Protein AF-A0A6F8YWY6-F1 (afdb_monomer_lite)

Foldseek 3Di:
DPDALLVVLLVVPPDDDDDSPPSCVLCVVVVPDDLVVLLVLLLLCLDADQSVLVSLLVSPDDPVVQRELDFPCLSLLSRLLLLLCCQVPVVLRADSVCSNVQSNVSHNVSSLVRNVSSLLSSLVLLVDDLVVSLVSSLVSLVVQCPPPDPVSNVSSVVSNVCSVVCSVGNDSLSNQLSSQQSNQSVVSAAGFQFKKAFCDPPRHGFIWTFSGFDDDPDDHTQWTFTQTPVHNDTDTDGRVRIDHPSDDRDDDPPDD

Structure (mmCIF, N/CA/C/O backbone):
data_AF-A0A6F8YWY6-F1
#
_entry.id   AF-A0A6F8YWY6-F1
#
loop_
_atom_site.group_PDB
_atom_site.id
_atom_site.type_symbol
_atom_site.label_atom_id
_atom_site.label_alt_id
_atom_site.label_comp_id
_atom_site.label_asym_id
_atom_site.label_entity_id
_atom_site.label_seq_id
_atom_site.pdbx_PDB_ins_code
_atom_site.Cartn_x
_atom_site.Cartn_y
_atom_site.Cartn_z
_atom_site.occupancy
_atom_site.B_iso_or_equiv
_atom_site.auth_seq_id
_atom_site.auth_comp_id
_atom_site.auth_asym_id
_atom_site.auth_atom_id
_atom_site.pdbx_PDB_model_num
ATOM 1 N N . MET A 1 1 ? -19.378 -18.326 -8.094 1.00 34.16 1 MET A N 1
ATOM 2 C CA . MET A 1 1 ? -17.976 -18.760 -7.923 1.00 34.16 1 MET A CA 1
ATOM 3 C C . MET A 1 1 ? -17.117 -17.510 -7.937 1.00 34.16 1 MET A C 1
ATOM 5 O O . MET A 1 1 ? -17.114 -16.824 -8.949 1.00 34.16 1 MET A O 1
ATOM 9 N N . ALA A 1 2 ? -16.506 -17.158 -6.804 1.00 36.22 2 ALA A N 1
ATOM 10 C CA . ALA A 1 2 ? -15.676 -15.962 -6.657 1.00 36.22 2 ALA A CA 1
ATOM 11 C C . ALA A 1 2 ? -14.319 -16.202 -7.339 1.00 36.22 2 ALA A C 1
ATOM 13 O O . ALA A 1 2 ? -13.397 -16.751 -6.739 1.00 36.22 2 ALA A O 1
ATOM 14 N N . TYR A 1 3 ? -14.253 -15.893 -8.633 1.00 42.56 3 TYR A N 1
ATOM 15 C CA . TYR A 1 3 ? -13.049 -15.983 -9.456 1.00 42.56 3 TYR A CA 1
ATOM 16 C C . TYR A 1 3 ? -12.103 -14.831 -9.085 1.00 42.56 3 TYR A C 1
ATOM 18 O O . TYR A 1 3 ? -12.415 -13.668 -9.334 1.00 42.56 3 TYR A O 1
ATOM 26 N N . SER A 1 4 ? -10.960 -15.148 -8.471 1.00 53.97 4 SER A N 1
ATOM 27 C CA . SER A 1 4 ? -9.925 -14.173 -8.107 1.00 53.97 4 SER A CA 1
ATOM 28 C C . SER A 1 4 ? -9.343 -13.532 -9.379 1.00 53.97 4 SER A C 1
ATOM 30 O O . SER A 1 4 ? -8.941 -14.218 -10.318 1.00 53.97 4 SER A O 1
ATOM 32 N N . VAL A 1 5 ? -9.295 -12.198 -9.431 1.00 48.56 5 VAL A N 1
ATOM 33 C CA . VAL A 1 5 ? -8.666 -11.437 -10.532 1.00 48.56 5 VAL A CA 1
ATOM 34 C C . VAL A 1 5 ? -7.176 -11.789 -10.663 1.00 48.56 5 VAL A C 1
ATOM 36 O O . VAL A 1 5 ? -6.635 -11.798 -11.766 1.00 48.56 5 VAL A O 1
ATOM 39 N N . ALA A 1 6 ? -6.530 -12.177 -9.557 1.00 42.72 6 ALA A N 1
ATOM 40 C CA . ALA A 1 6 ? -5.159 -12.675 -9.565 1.00 42.72 6 ALA A CA 1
ATOM 41 C C . ALA A 1 6 ? -5.026 -14.013 -10.318 1.00 42.72 6 ALA A C 1
ATOM 43 O O . ALA A 1 6 ? -4.061 -14.173 -11.058 1.00 42.72 6 ALA A O 1
ATOM 44 N N . ALA A 1 7 ? -6.001 -14.925 -10.213 1.00 39.41 7 ALA A N 1
ATOM 45 C CA . ALA A 1 7 ? -6.046 -16.167 -10.994 1.00 39.41 7 ALA A CA 1
ATOM 46 C C . ALA A 1 7 ? -6.221 -15.894 -12.494 1.00 39.41 7 ALA A C 1
ATOM 48 O O . ALA A 1 7 ? -5.514 -16.477 -13.312 1.00 39.41 7 ALA A O 1
ATOM 49 N N . ARG A 1 8 ? -7.094 -14.948 -12.870 1.00 44.62 8 ARG A N 1
ATOM 50 C CA . ARG A 1 8 ? -7.317 -14.588 -14.284 1.00 44.62 8 ARG A CA 1
ATOM 51 C C . ARG A 1 8 ? -6.064 -13.986 -14.940 1.00 44.62 8 ARG A C 1
ATOM 53 O O . ARG A 1 8 ? -5.775 -14.283 -16.096 1.00 44.62 8 ARG A O 1
ATOM 60 N N . LEU A 1 9 ? -5.284 -13.206 -14.189 1.00 45.16 9 LEU A N 1
ATOM 61 C CA . LEU A 1 9 ? -3.995 -12.661 -14.641 1.00 45.16 9 LEU A CA 1
ATOM 62 C C . LEU A 1 9 ? -2.901 -13.725 -14.816 1.00 45.16 9 LEU A C 1
ATOM 64 O O . LEU A 1 9 ? -1.865 -13.448 -15.425 1.00 45.16 9 LEU A O 1
ATOM 68 N N . LEU A 1 10 ? -3.117 -14.930 -14.289 1.00 41.00 10 LEU A N 1
ATOM 69 C CA . LEU A 1 10 ? -2.170 -16.034 -14.362 1.00 41.00 10 LEU A CA 1
ATOM 70 C C . LEU A 1 10 ? -2.603 -17.106 -15.381 1.00 41.00 10 LEU A C 1
ATOM 72 O O . LEU A 1 10 ? -1.747 -17.596 -16.109 1.00 41.00 10 LEU A O 1
ATOM 76 N N . GLU A 1 11 ? -3.903 -17.394 -15.530 1.00 38.66 11 GLU A N 1
ATOM 77 C CA . GLU A 1 11 ? -4.432 -18.313 -16.561 1.00 38.66 11 GLU A CA 1
ATOM 78 C C . GLU A 1 11 ? -4.263 -17.775 -17.993 1.00 38.66 11 GLU A C 1
ATOM 80 O O . GLU A 1 11 ? -4.030 -18.545 -18.922 1.00 38.66 11 GLU A O 1
ATOM 85 N N . ALA A 1 12 ? -4.296 -16.453 -18.196 1.00 40.94 12 ALA A N 1
ATOM 86 C CA . ALA A 1 12 ? -4.084 -15.845 -19.515 1.00 40.94 12 ALA A CA 1
ATOM 87 C C . ALA A 1 12 ? -2.635 -15.973 -20.047 1.00 40.94 12 ALA A C 1
ATOM 89 O O . ALA A 1 12 ? -2.353 -15.534 -21.163 1.00 40.94 12 ALA A O 1
ATOM 90 N N . ARG A 1 13 ? -1.708 -16.555 -19.268 1.00 45.22 13 ARG A N 1
ATOM 91 C CA . ARG A 1 13 ? -0.283 -16.712 -19.615 1.00 45.22 13 ARG A CA 1
ATOM 92 C C . ARG A 1 13 ? 0.171 -18.150 -19.857 1.00 45.22 13 ARG A C 1
ATOM 94 O O . ARG A 1 13 ? 1.307 -18.340 -20.284 1.00 45.22 13 ARG A O 1
ATOM 101 N N . ASP A 1 14 ? -0.690 -19.148 -19.679 1.00 37.25 14 ASP A N 1
ATOM 102 C CA . ASP A 1 14 ? -0.334 -20.540 -19.965 1.00 37.25 14 ASP A CA 1
ATOM 103 C C . ASP A 1 14 ? -0.491 -20.860 -21.463 1.00 37.25 14 ASP A C 1
ATOM 105 O O . ASP A 1 14 ? -1.385 -21.573 -21.912 1.00 37.25 14 ASP A O 1
ATOM 109 N N . THR A 1 15 ? 0.455 -20.344 -22.254 1.00 39.72 15 THR A N 1
ATOM 110 C CA . THR A 1 15 ? 0.978 -21.066 -23.425 1.00 39.72 15 THR A CA 1
ATOM 111 C C . THR A 1 15 ? 2.401 -21.544 -23.113 1.00 39.72 15 THR A C 1
ATOM 113 O O . THR A 1 15 ? 3.131 -20.893 -22.363 1.00 39.72 15 THR A O 1
ATOM 116 N N . PRO A 1 16 ? 2.806 -22.728 -23.603 1.00 39.00 16 PRO A N 1
ATOM 117 C CA . PRO A 1 16 ? 3.866 -23.507 -22.979 1.00 39.00 16 PRO A CA 1
ATOM 118 C C . PRO A 1 16 ? 5.253 -22.959 -23.335 1.00 39.00 16 PRO A C 1
ATOM 120 O O . PRO A 1 16 ? 5.794 -23.247 -24.398 1.00 39.00 16 PRO A O 1
ATOM 123 N N . SER A 1 17 ? 5.853 -22.194 -22.422 1.00 39.88 17 SER A N 1
ATOM 124 C CA . SER A 1 17 ? 7.264 -21.795 -22.494 1.00 39.88 17 SER A CA 1
ATOM 125 C C . SER A 1 17 ? 7.842 -21.507 -21.097 1.00 39.88 17 SER A C 1
ATOM 127 O O . SER A 1 17 ? 8.039 -20.365 -20.695 1.00 39.88 17 SER A O 1
ATOM 129 N N . GLY A 1 18 ? 8.104 -22.576 -20.338 1.00 38.28 18 GLY A N 1
ATOM 130 C CA . GLY A 1 18 ? 9.294 -22.775 -19.486 1.00 38.28 18 GLY A CA 1
ATOM 131 C C . GLY A 1 18 ? 9.651 -21.841 -18.313 1.00 38.28 18 GLY A C 1
ATOM 132 O O . GLY A 1 18 ? 10.454 -22.258 -17.482 1.00 38.28 18 GLY A O 1
ATOM 133 N N . ALA A 1 19 ? 9.106 -20.628 -18.179 1.00 41.91 19 ALA A N 1
ATOM 134 C CA . ALA A 1 19 ? 9.586 -19.642 -17.194 1.00 41.91 19 ALA A CA 1
ATOM 135 C C . ALA A 1 19 ? 8.490 -18.965 -16.338 1.00 41.91 19 ALA A C 1
ATOM 137 O O . ALA A 1 19 ? 8.815 -18.300 -15.353 1.00 41.91 19 ALA A O 1
ATOM 138 N N . GLY A 1 20 ? 7.201 -19.176 -16.643 1.00 40.44 20 GLY A N 1
ATOM 139 C CA . GLY A 1 20 ? 6.057 -18.539 -15.960 1.00 40.44 20 GLY A CA 1
ATOM 140 C C . GLY A 1 20 ? 5.610 -19.165 -14.623 1.00 40.44 20 GLY A C 1
ATOM 141 O O . GLY A 1 20 ? 4.875 -18.543 -13.856 1.00 40.44 20 GLY A O 1
ATOM 142 N N . GLY A 1 21 ? 6.092 -20.361 -14.268 1.00 38.59 21 GLY A N 1
ATOM 143 C CA . GLY A 1 21 ? 5.532 -21.173 -13.168 1.00 38.59 21 GLY A CA 1
ATOM 144 C C . GLY A 1 21 ? 5.762 -20.678 -11.725 1.00 38.59 21 GLY A C 1
ATOM 145 O O . GLY A 1 21 ? 5.225 -21.256 -10.778 1.00 38.59 21 GLY A O 1
ATOM 146 N N . ARG A 1 22 ? 6.550 -19.616 -11.501 1.00 44.66 22 ARG A N 1
ATOM 147 C CA . ARG A 1 22 ? 6.903 -19.149 -10.138 1.00 44.66 22 ARG A CA 1
ATOM 148 C C . ARG A 1 22 ? 6.004 -18.052 -9.559 1.00 44.66 22 ARG A C 1
ATOM 150 O O . ARG A 1 22 ? 6.069 -17.806 -8.358 1.00 44.66 22 ARG A O 1
ATOM 157 N N . HIS A 1 23 ? 5.177 -17.387 -10.366 1.00 42.31 23 HIS A N 1
ATOM 158 C CA . HIS A 1 23 ? 4.231 -16.379 -9.857 1.00 42.31 23 HIS A CA 1
ATOM 159 C C . HIS A 1 23 ? 2.871 -16.987 -9.468 1.00 42.31 23 HIS A C 1
ATOM 161 O O . HIS A 1 23 ? 2.287 -16.556 -8.475 1.00 42.31 23 HIS A O 1
ATOM 167 N N . LEU A 1 24 ? 2.448 -18.061 -10.146 1.00 44.12 24 LEU A N 1
ATOM 168 C CA . LEU A 1 24 ? 1.295 -18.897 -9.777 1.00 44.12 24 LEU A CA 1
ATOM 169 C C . LEU A 1 24 ? 1.416 -19.512 -8.372 1.00 44.12 24 LEU A C 1
ATOM 171 O O . LEU A 1 24 ? 0.441 -19.604 -7.631 1.00 44.12 24 LEU A O 1
ATOM 175 N N . THR A 1 25 ? 2.630 -19.859 -7.946 1.00 47.50 25 THR A N 1
ATOM 176 C CA . THR A 1 25 ? 2.874 -20.565 -6.678 1.00 47.50 25 THR A CA 1
ATOM 177 C C . THR A 1 25 ? 2.701 -19.709 -5.418 1.00 47.50 25 THR A C 1
ATOM 179 O O . THR A 1 25 ? 2.513 -20.273 -4.343 1.00 47.50 25 THR A O 1
ATOM 182 N N . LEU A 1 26 ? 2.706 -18.371 -5.509 1.00 52.16 26 LEU A N 1
ATOM 183 C CA . LEU A 1 26 ? 2.471 -17.508 -4.337 1.00 52.16 26 LEU A CA 1
ATOM 184 C C . LEU A 1 26 ? 0.983 -17.312 -4.009 1.00 52.16 26 LEU A C 1
ATOM 186 O O . LEU A 1 26 ? 0.648 -17.067 -2.849 1.00 52.16 26 LEU A O 1
ATOM 190 N N . PHE A 1 27 ? 0.100 -17.441 -5.003 1.00 52.78 27 PHE A N 1
ATOM 191 C CA . PHE A 1 27 ? -1.339 -17.205 -4.844 1.00 52.78 27 PHE A CA 1
ATOM 192 C C . PHE A 1 27 ? -2.165 -18.495 -4.845 1.00 52.78 27 PHE A C 1
ATOM 194 O O . PHE A 1 27 ? -3.160 -18.555 -4.126 1.00 52.78 27 PHE A O 1
ATOM 201 N N . ALA A 1 28 ? -1.704 -19.559 -5.515 1.00 56.00 28 ALA A N 1
ATOM 202 C CA . ALA A 1 28 ? -2.389 -20.854 -5.539 1.00 56.00 28 ALA A CA 1
ATOM 203 C C . ALA A 1 28 ? -2.746 -21.410 -4.138 1.00 56.00 28 ALA A C 1
ATOM 205 O O . ALA A 1 28 ? -3.863 -21.898 -3.963 1.00 56.00 28 ALA A O 1
ATOM 206 N N . PRO A 1 29 ? -1.904 -21.287 -3.086 1.00 62.75 29 PRO A N 1
ATOM 207 C CA . PRO A 1 29 ? -2.286 -21.737 -1.745 1.00 62.75 29 PRO A CA 1
ATOM 208 C C . PRO A 1 29 ? -3.390 -20.889 -1.095 1.00 62.75 29 PRO A C 1
ATOM 210 O O . PRO A 1 29 ? -4.057 -21.360 -0.176 1.00 62.75 29 PRO A O 1
ATOM 213 N N . ARG A 1 30 ? -3.570 -19.629 -1.517 1.00 66.00 30 ARG A N 1
ATOM 214 C CA . ARG A 1 30 ? -4.596 -18.723 -0.969 1.00 66.00 30 ARG A CA 1
ATOM 215 C C . ARG A 1 30 ? -5.972 -18.999 -1.571 1.00 66.00 30 ARG A C 1
ATOM 217 O O . ARG A 1 30 ? -6.974 -18.852 -0.880 1.00 66.00 30 ARG A O 1
ATOM 224 N N . GLU A 1 31 ? -6.010 -19.474 -2.811 1.00 64.50 31 GLU A N 1
ATOM 225 C CA . GLU A 1 31 ? -7.249 -19.797 -3.531 1.00 64.50 31 GLU A CA 1
ATOM 226 C C . GLU A 1 31 ? -7.924 -21.075 -3.017 1.00 64.50 31 GLU A C 1
ATOM 228 O O . GLU A 1 31 ? -9.146 -21.186 -3.056 1.00 64.50 31 GLU A O 1
ATOM 233 N N . HIS A 1 32 ? -7.153 -21.992 -2.427 1.00 75.62 32 HIS A N 1
ATOM 234 C CA . HIS A 1 32 ? -7.662 -23.240 -1.844 1.00 75.62 32 HIS A CA 1
ATOM 235 C C . HIS A 1 32 ? -8.038 -23.116 -0.356 1.00 75.62 32 HIS A C 1
ATOM 237 O O . HIS A 1 32 ? -8.294 -24.118 0.314 1.00 75.62 32 HIS A O 1
ATOM 243 N N . ARG A 1 33 ? -8.055 -21.897 0.198 1.00 83.75 33 ARG A N 1
ATOM 244 C CA . ARG A 1 33 ? -8.392 -21.674 1.610 1.00 83.75 33 ARG A CA 1
ATOM 245 C C . ARG A 1 33 ? -9.881 -21.868 1.867 1.00 83.75 33 ARG A C 1
ATOM 247 O O . ARG A 1 33 ? -10.739 -21.496 1.065 1.00 83.75 33 ARG A O 1
ATOM 254 N N . THR A 1 34 ? -10.192 -22.383 3.054 1.00 92.38 34 THR A N 1
ATOM 255 C CA . THR A 1 34 ? -11.575 -22.464 3.533 1.00 92.38 34 THR A CA 1
ATOM 256 C C . THR A 1 34 ? -12.203 -21.070 3.585 1.00 92.38 34 THR A C 1
ATOM 258 O O . THR A 1 34 ? -11.515 -20.066 3.783 1.00 92.38 34 THR A O 1
ATOM 261 N N . PHE A 1 35 ? -13.527 -20.995 3.439 1.00 91.62 35 PHE A N 1
ATOM 262 C CA . PHE A 1 35 ? -14.256 -19.729 3.549 1.00 91.62 35 PHE A CA 1
ATOM 263 C C . PHE A 1 35 ? -13.945 -18.993 4.863 1.00 91.62 35 PHE A C 1
ATOM 265 O O . PHE A 1 35 ? -13.628 -17.810 4.836 1.00 91.62 35 PHE A O 1
ATOM 272 N N . HIS A 1 36 ? -13.920 -19.704 5.996 1.00 94.19 36 HIS A N 1
ATOM 273 C CA . HIS A 1 36 ? -13.579 -19.114 7.295 1.00 94.19 36 HIS A CA 1
ATOM 274 C C . HIS A 1 36 ? -12.177 -18.499 7.336 1.00 94.19 36 HIS A C 1
ATOM 276 O O . HIS A 1 36 ? -12.009 -17.419 7.898 1.00 94.19 36 HIS A O 1
ATOM 282 N N . SER A 1 37 ? -11.179 -19.149 6.725 1.00 93.50 37 SER A N 1
ATOM 283 C CA . SER A 1 37 ? -9.835 -18.573 6.625 1.00 93.50 37 SER A CA 1
ATOM 284 C C . SER A 1 37 ? -9.850 -17.292 5.798 1.00 93.50 37 SER A C 1
ATOM 286 O O . SER A 1 37 ? -9.256 -16.306 6.220 1.00 93.50 37 SER A O 1
ATOM 288 N N . ARG A 1 38 ? -10.562 -17.283 4.663 1.00 94.50 38 ARG A N 1
ATOM 289 C CA . ARG A 1 38 ? -10.673 -16.094 3.808 1.00 94.50 38 ARG A CA 1
ATOM 290 C C . ARG A 1 38 ? -11.361 -14.932 4.521 1.00 94.50 38 ARG A C 1
ATOM 292 O O . ARG A 1 38 ? -10.854 -13.822 4.456 1.00 94.50 38 ARG A O 1
ATOM 299 N N . VAL A 1 39 ? -12.444 -15.190 5.259 1.00 96.50 39 VAL A N 1
ATOM 300 C CA . VAL A 1 39 ? -13.114 -14.175 6.096 1.00 96.50 39 VAL A CA 1
ATOM 301 C C . VAL A 1 39 ? -12.183 -13.649 7.195 1.00 96.50 39 VAL A C 1
ATOM 303 O O . VAL A 1 39 ? -12.180 -12.459 7.497 1.00 96.50 39 VAL A O 1
ATOM 306 N N . GLY A 1 40 ? -11.361 -14.512 7.798 1.00 97.44 40 GLY A N 1
ATOM 307 C CA . GLY A 1 40 ? -10.331 -14.081 8.746 1.00 97.44 40 GLY A CA 1
ATOM 308 C C . GLY A 1 40 ? -9.304 -13.142 8.105 1.00 97.44 40 GLY A C 1
ATOM 309 O O . GLY A 1 40 ? -8.998 -12.089 8.664 1.00 97.44 40 GLY A O 1
ATOM 310 N N . ASP A 1 41 ? -8.819 -13.493 6.911 1.00 95.94 41 ASP A N 1
ATOM 311 C CA . ASP A 1 41 ? -7.857 -12.688 6.155 1.00 95.94 41 ASP A CA 1
ATOM 312 C C . ASP A 1 41 ? -8.433 -11.323 5.747 1.00 95.94 41 ASP A C 1
ATOM 314 O O . ASP A 1 41 ? -7.738 -10.313 5.864 1.00 95.94 41 ASP A O 1
ATOM 318 N N . THR A 1 42 ? -9.692 -11.268 5.302 1.00 97.44 42 THR A N 1
ATOM 319 C CA . THR A 1 42 ? -10.360 -10.021 4.898 1.00 97.44 42 THR A CA 1
ATOM 320 C C . THR A 1 42 ? -10.735 -9.143 6.084 1.00 97.44 42 THR A C 1
ATOM 322 O O . THR A 1 42 ? -10.601 -7.926 5.989 1.00 97.44 42 THR A O 1
ATOM 325 N N . ARG A 1 43 ? -11.121 -9.722 7.230 1.00 98.31 43 ARG A N 1
ATOM 326 C CA . ARG A 1 43 ? -11.284 -8.968 8.487 1.00 98.31 43 ARG A CA 1
ATOM 327 C C . ARG A 1 43 ? -9.972 -8.335 8.929 1.00 98.31 43 ARG A C 1
ATOM 329 O O . ARG A 1 43 ? -9.962 -7.168 9.303 1.00 98.31 43 ARG A O 1
ATOM 336 N N . LEU A 1 44 ? -8.864 -9.074 8.834 1.00 98.19 44 LEU A N 1
ATOM 337 C CA . LEU A 1 44 ? -7.539 -8.517 9.094 1.00 98.19 44 LEU A CA 1
ATOM 338 C C . LEU A 1 44 ? -7.208 -7.399 8.093 1.00 98.19 44 LEU A C 1
ATOM 340 O O . LEU A 1 44 ? -6.745 -6.343 8.502 1.00 98.19 44 LEU A O 1
ATOM 344 N N . ALA A 1 45 ? -7.483 -7.591 6.798 1.00 98.00 45 ALA A N 1
ATOM 345 C CA . ALA A 1 45 ? -7.242 -6.588 5.754 1.00 98.00 45 ALA A CA 1
ATOM 346 C C . ALA A 1 45 ? -8.061 -5.293 5.925 1.00 98.00 45 ALA A C 1
ATOM 348 O O . ALA A 1 45 ? -7.613 -4.224 5.498 1.00 98.00 45 ALA A O 1
ATOM 349 N N . ALA A 1 46 ? -9.252 -5.405 6.516 1.00 98.25 46 ALA A N 1
ATOM 350 C CA . ALA A 1 46 ? -10.180 -4.312 6.783 1.00 98.25 46 ALA A CA 1
ATOM 351 C C . ALA A 1 46 ? -9.886 -3.563 8.099 1.00 98.25 46 ALA A C 1
ATOM 353 O O . A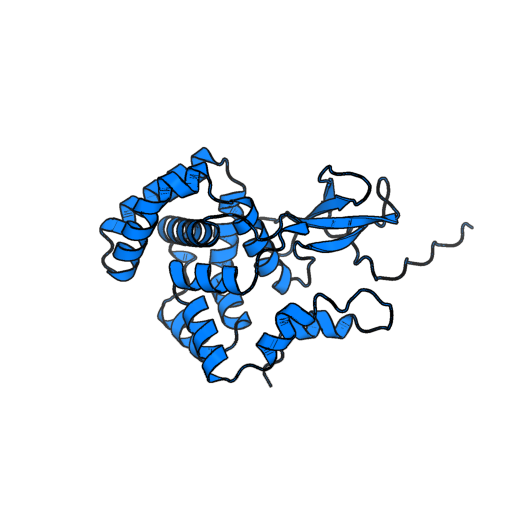LA A 1 46 ? -10.358 -2.443 8.284 1.00 98.25 46 ALA A O 1
ATOM 354 N N . ASP A 1 47 ? -9.104 -4.147 9.011 1.00 98.25 47 ASP A N 1
ATOM 355 C CA . ASP A 1 47 ? -8.765 -3.538 10.300 1.00 98.25 47 ASP A CA 1
ATOM 356 C C . ASP A 1 47 ? -7.639 -2.498 10.147 1.00 98.25 47 ASP A C 1
ATOM 358 O O . ASP A 1 47 ? -6.460 -2.822 9.982 1.00 98.25 47 ASP A O 1
ATOM 362 N N . LEU A 1 48 ? -7.997 -1.214 10.159 1.00 97.88 48 LEU A N 1
ATOM 363 C CA . LEU A 1 48 ? -7.062 -0.100 9.985 1.00 97.88 48 LEU A CA 1
ATOM 364 C C . LEU A 1 48 ? -6.530 0.432 11.332 1.00 97.88 48 LEU A C 1
ATOM 366 O O . LEU A 1 48 ? -7.286 0.526 12.296 1.00 97.88 48 LEU A O 1
ATOM 370 N N . PRO A 1 49 ? -5.260 0.883 11.406 1.00 98.31 49 PRO A N 1
ATOM 371 C CA . PRO A 1 49 ? -4.225 0.797 10.368 1.00 98.31 49 PRO A CA 1
ATOM 372 C C . PRO A 1 49 ? -3.387 -0.498 10.438 1.00 98.31 49 PRO A C 1
ATOM 374 O O . PRO A 1 49 ? -2.724 -0.863 9.465 1.00 98.31 49 PRO A O 1
ATOM 377 N N . LEU A 1 50 ? -3.372 -1.173 11.595 1.00 98.38 50 LEU A N 1
ATOM 378 C CA . LEU A 1 50 ? -2.439 -2.264 11.900 1.00 98.38 50 LEU A CA 1
ATOM 379 C C . LEU A 1 50 ? -2.781 -3.560 11.161 1.00 98.38 50 LEU A C 1
ATOM 381 O O . LEU A 1 50 ? -1.880 -4.203 10.614 1.00 98.38 50 LEU A O 1
ATOM 385 N N . GLY A 1 51 ? -4.055 -3.946 11.128 1.00 98.38 51 GLY A N 1
ATOM 386 C CA . GLY A 1 51 ? -4.507 -5.157 10.452 1.00 98.38 51 GLY A CA 1
ATOM 387 C C . GLY A 1 51 ? -4.220 -5.116 8.955 1.00 98.38 51 GLY A C 1
ATOM 388 O O . GLY A 1 51 ? -3.551 -6.016 8.447 1.00 98.38 51 GLY A O 1
ATOM 389 N N . ARG A 1 52 ? -4.588 -4.030 8.262 1.00 98.38 52 ARG A N 1
ATOM 390 C CA . ARG A 1 52 ? -4.300 -3.843 6.830 1.00 98.38 52 ARG A CA 1
ATOM 391 C C . ARG A 1 52 ? -2.809 -3.942 6.532 1.00 98.38 52 ARG A C 1
ATOM 393 O O . ARG A 1 52 ? -2.405 -4.680 5.635 1.00 98.38 52 ARG A O 1
ATOM 400 N N . ALA A 1 53 ? -1.973 -3.261 7.316 1.00 98.44 53 ALA A N 1
ATOM 401 C CA . ALA A 1 53 ? -0.523 -3.351 7.171 1.00 98.44 53 ALA A CA 1
ATOM 402 C C . ALA A 1 53 ? -0.007 -4.790 7.374 1.00 98.44 53 ALA A C 1
ATOM 404 O O . ALA A 1 53 ? 0.820 -5.280 6.600 1.00 98.44 53 ALA A O 1
ATOM 405 N N . THR A 1 54 ? -0.523 -5.496 8.383 1.00 98.25 54 THR A N 1
ATOM 406 C CA . THR A 1 54 ? -0.189 -6.904 8.653 1.00 98.25 54 THR A CA 1
ATOM 407 C C . THR A 1 54 ? -0.589 -7.794 7.479 1.00 98.25 54 THR A C 1
ATOM 409 O O . THR A 1 54 ? 0.238 -8.542 6.955 1.00 98.25 54 THR A O 1
ATOM 412 N N . HIS A 1 55 ? -1.827 -7.660 7.008 1.00 97.62 55 HIS A N 1
ATOM 413 C CA . HIS A 1 55 ? -2.361 -8.409 5.879 1.00 97.62 55 HIS A CA 1
ATOM 414 C C . HIS A 1 55 ? -1.505 -8.214 4.622 1.00 97.62 55 HIS A C 1
ATOM 416 O O . HIS A 1 55 ? -1.057 -9.193 4.024 1.00 97.62 55 HIS A O 1
ATOM 422 N N . LEU A 1 56 ? -1.201 -6.965 4.252 1.00 97.31 56 LEU A N 1
ATOM 423 C CA . LEU A 1 56 ? -0.417 -6.669 3.052 1.00 97.31 56 LEU A CA 1
ATOM 424 C C . LEU A 1 56 ? 1.013 -7.206 3.144 1.00 97.31 56 LEU A C 1
ATOM 426 O O . LEU A 1 56 ? 1.512 -7.799 2.188 1.00 97.31 56 LEU A O 1
ATOM 430 N N . THR A 1 57 ? 1.675 -7.077 4.294 1.00 96.62 57 THR A N 1
ATOM 431 C CA . THR A 1 57 ? 3.025 -7.645 4.449 1.00 96.62 57 THR A CA 1
ATOM 432 C C . THR A 1 57 ? 3.046 -9.174 4.431 1.00 96.62 57 THR A C 1
ATOM 434 O O . THR A 1 57 ? 4.023 -9.751 3.948 1.00 96.62 57 THR A O 1
ATOM 437 N N . GLY A 1 58 ? 1.970 -9.826 4.885 1.00 95.00 58 GLY A N 1
ATOM 438 C CA . GLY A 1 58 ? 1.775 -11.271 4.765 1.00 95.00 58 GLY A CA 1
ATOM 439 C C . GLY A 1 58 ? 1.369 -11.730 3.357 1.00 95.00 58 GLY A C 1
ATOM 440 O O . GLY A 1 58 ? 1.663 -12.860 2.966 1.00 95.00 58 GLY A O 1
ATOM 441 N N . ARG A 1 59 ? 0.703 -10.874 2.573 1.00 93.44 59 ARG A N 1
ATOM 442 C CA . ARG A 1 59 ? 0.360 -11.130 1.163 1.00 93.44 59 ARG A CA 1
ATOM 443 C C . ARG A 1 59 ? 1.566 -10.983 0.240 1.00 93.44 59 ARG A C 1
ATOM 445 O O . ARG A 1 59 ? 1.716 -11.777 -0.684 1.00 93.44 59 ARG A O 1
ATOM 452 N N . PHE A 1 60 ? 2.441 -10.020 0.517 1.00 94.12 60 PHE A N 1
ATOM 453 C CA . PHE A 1 60 ? 3.654 -9.752 -0.255 1.00 94.12 60 PHE A CA 1
ATOM 454 C C . PHE A 1 60 ? 4.902 -10.077 0.581 1.00 94.12 60 PHE A C 1
ATOM 456 O O . PHE A 1 60 ? 5.497 -9.175 1.180 1.00 94.12 60 PHE A O 1
ATOM 463 N N . PRO A 1 61 ? 5.310 -11.356 0.685 1.00 92.69 61 PRO A N 1
ATOM 464 C CA . PRO A 1 61 ? 6.465 -11.738 1.492 1.00 92.69 61 PRO A CA 1
ATOM 465 C C . PRO A 1 61 ? 7.783 -11.191 0.905 1.00 92.69 61 PRO A C 1
ATOM 467 O O . PRO A 1 61 ? 7.882 -11.010 -0.314 1.00 92.69 61 PRO A O 1
ATOM 470 N N . PRO A 1 62 ? 8.820 -10.964 1.738 1.00 91.81 62 PRO A N 1
ATOM 471 C CA . PRO A 1 62 ? 10.117 -10.475 1.276 1.00 91.81 62 PRO A CA 1
ATOM 472 C C . PRO A 1 62 ? 10.754 -11.372 0.209 1.00 91.81 62 PRO A C 1
ATOM 474 O O . PRO A 1 62 ? 10.891 -12.583 0.390 1.00 91.81 62 PRO A O 1
ATOM 477 N N . ARG A 1 63 ? 11.236 -10.764 -0.876 1.00 90.75 63 ARG A N 1
ATOM 478 C CA . ARG A 1 63 ? 12.040 -11.406 -1.925 1.00 90.75 63 ARG A CA 1
ATOM 479 C C . ARG A 1 63 ? 13.481 -10.903 -1.835 1.00 90.75 63 ARG A C 1
ATOM 481 O O . ARG A 1 63 ? 13.940 -10.134 -2.679 1.00 90.75 63 ARG A O 1
ATOM 488 N N . ARG A 1 64 ? 14.196 -11.360 -0.801 1.00 87.38 64 ARG A N 1
ATOM 489 C CA . ARG A 1 64 ? 15.544 -10.879 -0.428 1.00 87.38 64 ARG A CA 1
ATOM 490 C C . ARG A 1 64 ? 16.563 -10.923 -1.567 1.00 87.38 64 ARG A C 1
ATOM 492 O O . ARG A 1 64 ? 17.341 -9.992 -1.709 1.00 87.38 64 ARG A O 1
ATOM 499 N N . ALA A 1 65 ? 16.508 -11.948 -2.422 1.00 85.50 65 ALA A N 1
ATOM 500 C CA . ALA A 1 65 ? 17.399 -12.069 -3.582 1.00 85.50 65 ALA A CA 1
ATOM 501 C C . ALA A 1 65 ? 17.281 -10.897 -4.578 1.00 85.50 65 ALA A C 1
ATOM 503 O O . ALA A 1 65 ? 18.214 -10.635 -5.325 1.00 85.50 65 ALA A O 1
ATOM 504 N N . LEU A 1 66 ? 16.143 -10.195 -4.586 1.00 83.00 66 LEU A N 1
ATOM 505 C CA . LEU A 1 66 ? 15.881 -9.040 -5.448 1.00 83.00 66 LEU A CA 1
ATOM 506 C C . LEU A 1 66 ? 15.842 -7.715 -4.666 1.00 83.00 66 LEU A C 1
ATOM 508 O O . LEU A 1 66 ? 15.644 -6.663 -5.270 1.00 83.00 66 LEU A O 1
ATOM 512 N N . GLY A 1 67 ? 15.972 -7.759 -3.334 1.00 89.44 67 GLY A N 1
ATOM 513 C CA . GLY A 1 67 ? 15.737 -6.605 -2.460 1.00 89.44 67 GLY A CA 1
ATOM 514 C C . GLY A 1 67 ? 14.292 -6.084 -2.493 1.00 89.44 67 GLY A C 1
ATOM 515 O O . GLY A 1 67 ? 14.049 -4.929 -2.156 1.00 89.44 67 GLY A O 1
ATOM 516 N N . LEU A 1 68 ? 13.324 -6.902 -2.924 1.00 91.62 68 LEU A N 1
ATOM 517 C CA . LEU A 1 68 ? 11.926 -6.488 -3.088 1.00 91.62 68 LEU A CA 1
ATOM 518 C C . LEU A 1 68 ? 11.074 -6.915 -1.902 1.00 91.62 68 LEU A C 1
ATOM 520 O O . LEU A 1 68 ? 11.281 -7.991 -1.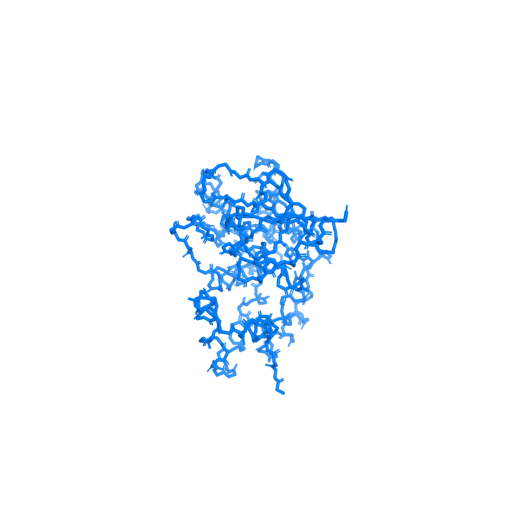339 1.00 91.62 68 LEU A O 1
ATOM 524 N N . TYR A 1 69 ? 10.079 -6.091 -1.560 1.00 92.69 69 TYR A N 1
ATOM 525 C CA . TYR A 1 69 ? 9.162 -6.344 -0.439 1.00 92.69 69 TYR A CA 1
ATOM 526 C C . TYR A 1 69 ? 9.873 -6.565 0.908 1.00 92.69 69 TYR A C 1
ATOM 528 O O . TYR A 1 69 ? 9.313 -7.169 1.820 1.00 92.69 69 TYR A O 1
ATOM 536 N N . ASP A 1 70 ? 11.125 -6.129 1.030 1.00 90.75 70 ASP A N 1
ATOM 537 C CA . ASP A 1 70 ? 11.976 -6.431 2.176 1.00 90.75 70 ASP A CA 1
ATOM 538 C C . ASP A 1 70 ? 12.127 -5.229 3.115 1.00 90.75 70 ASP A C 1
ATOM 540 O O . ASP A 1 70 ? 11.756 -4.095 2.797 1.00 90.75 70 ASP A O 1
ATOM 544 N N . GLY A 1 71 ? 12.700 -5.504 4.282 1.00 89.06 71 GLY A N 1
ATOM 545 C CA . GLY A 1 71 ? 13.224 -4.528 5.215 1.00 89.06 71 GLY A CA 1
ATOM 546 C C . GLY A 1 71 ? 12.477 -4.479 6.545 1.00 89.06 71 GLY A C 1
ATOM 547 O O . GLY A 1 71 ? 11.248 -4.584 6.628 1.00 89.06 71 GLY A O 1
ATOM 548 N N . ALA A 1 72 ? 13.264 -4.334 7.611 1.00 87.88 72 ALA A N 1
ATOM 549 C CA . ALA A 1 72 ? 12.763 -4.261 8.973 1.00 87.88 72 ALA A CA 1
ATOM 550 C C . ALA A 1 72 ? 11.792 -3.080 9.125 1.00 87.88 72 ALA A C 1
ATOM 552 O O . ALA A 1 72 ? 11.989 -2.012 8.547 1.00 87.88 72 ALA A O 1
ATOM 553 N N . GLY A 1 73 ? 10.711 -3.283 9.877 1.00 93.31 73 GLY A N 1
ATOM 554 C CA . GLY A 1 73 ? 9.720 -2.239 10.136 1.00 93.31 73 GLY A CA 1
ATOM 555 C C . GLY A 1 73 ? 8.767 -1.924 8.979 1.00 93.31 73 GLY A C 1
ATOM 556 O O . GLY A 1 73 ? 7.916 -1.068 9.162 1.00 93.31 73 GLY A O 1
ATOM 557 N N . ARG A 1 74 ? 8.826 -2.619 7.830 1.00 95.94 74 ARG A N 1
ATOM 558 C CA . ARG A 1 74 ? 7.909 -2.401 6.687 1.00 95.94 74 ARG A CA 1
ATOM 559 C C . ARG A 1 74 ? 6.424 -2.391 7.080 1.00 95.94 74 ARG A C 1
ATOM 561 O O . ARG A 1 74 ? 5.678 -1.527 6.631 1.00 95.94 74 ARG A O 1
ATOM 568 N N . GLN A 1 75 ? 5.997 -3.339 7.916 1.00 97.12 75 GLN A N 1
ATOM 569 C CA . GLN A 1 75 ? 4.623 -3.392 8.430 1.00 97.12 75 GLN A CA 1
ATOM 570 C C . GLN A 1 75 ? 4.295 -2.135 9.246 1.00 97.12 75 GLN A C 1
ATOM 572 O O . GLN A 1 75 ? 3.279 -1.488 9.014 1.00 97.12 75 GLN A O 1
ATOM 577 N N . THR A 1 76 ? 5.188 -1.749 10.156 1.00 97.94 76 THR A N 1
ATOM 578 C CA . THR A 1 76 ? 5.059 -0.540 10.975 1.00 97.94 76 THR A CA 1
ATOM 579 C C . THR A 1 76 ? 5.013 0.725 10.115 1.00 97.94 76 THR A C 1
ATOM 581 O O . THR A 1 76 ? 4.180 1.592 10.354 1.00 97.94 76 THR A O 1
ATOM 584 N N . THR A 1 77 ? 5.848 0.809 9.075 1.00 97.94 77 THR A N 1
ATOM 585 C CA . THR A 1 77 ? 5.841 1.898 8.092 1.00 97.94 77 THR A CA 1
ATOM 586 C C . THR A 1 77 ? 4.490 2.001 7.388 1.00 97.94 77 THR A C 1
ATOM 588 O O . THR A 1 77 ? 3.922 3.086 7.353 1.00 97.94 77 THR A O 1
ATOM 591 N N . LEU A 1 78 ? 3.933 0.893 6.883 1.00 98.44 78 LEU A N 1
ATOM 592 C CA . LEU A 1 78 ? 2.601 0.897 6.263 1.00 98.44 78 LEU A CA 1
ATOM 593 C C . LEU A 1 78 ? 1.515 1.361 7.242 1.00 98.44 78 LEU A C 1
ATOM 595 O O . LEU A 1 78 ? 0.694 2.201 6.888 1.00 98.44 78 LEU A O 1
ATOM 599 N N . ALA A 1 79 ? 1.540 0.880 8.487 1.00 98.56 79 ALA A N 1
ATOM 600 C CA . ALA A 1 79 ? 0.578 1.305 9.501 1.00 98.56 79 ALA A CA 1
ATOM 601 C C . ALA A 1 79 ? 0.685 2.810 9.819 1.00 98.56 79 ALA A C 1
ATOM 603 O O . ALA A 1 79 ? -0.334 3.490 9.932 1.00 98.56 79 ALA A O 1
ATOM 604 N N . MET A 1 80 ? 1.906 3.347 9.914 1.00 98.50 80 MET A N 1
ATOM 605 C CA . MET A 1 80 ? 2.151 4.782 10.096 1.00 98.50 80 MET A CA 1
ATOM 606 C C . MET A 1 80 ? 1.647 5.612 8.910 1.00 98.50 80 MET A C 1
ATOM 608 O O . MET A 1 80 ? 1.039 6.656 9.128 1.00 98.50 80 MET A O 1
ATOM 612 N N . LEU A 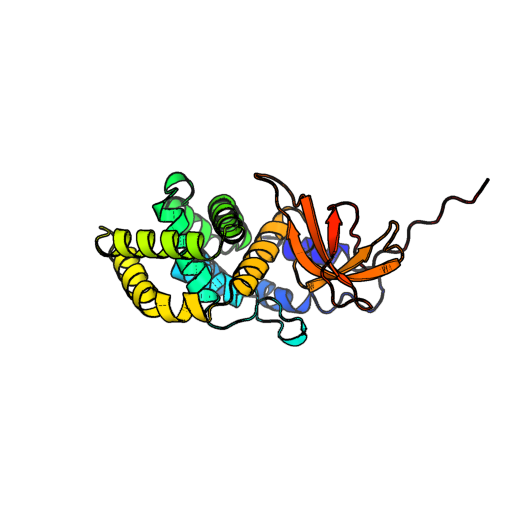1 81 ? 1.845 5.140 7.673 1.00 98.50 81 LEU A N 1
ATOM 613 C CA . LEU A 1 81 ? 1.327 5.802 6.471 1.00 98.50 81 LEU A CA 1
ATOM 614 C C . LEU A 1 81 ? -0.202 5.849 6.475 1.00 98.50 81 LEU A C 1
ATOM 616 O O . LEU A 1 81 ? -0.774 6.909 6.238 1.00 98.50 81 LEU A O 1
ATOM 620 N N . TYR A 1 82 ? -0.867 4.733 6.785 1.00 98.75 82 TYR A N 1
ATOM 621 C CA . TYR A 1 82 ? -2.328 4.703 6.868 1.00 98.75 82 TYR A CA 1
ATOM 622 C C . TYR A 1 82 ? -2.865 5.640 7.945 1.00 98.75 82 TYR A C 1
ATOM 624 O O . TYR A 1 82 ? -3.832 6.353 7.692 1.00 98.75 82 TYR A O 1
ATOM 632 N N . LEU A 1 83 ? -2.227 5.683 9.118 1.00 98.50 83 LEU A N 1
ATOM 633 C CA . LEU A 1 83 ? -2.621 6.604 10.181 1.00 98.50 83 LEU A CA 1
ATOM 634 C C . LEU A 1 83 ? -2.423 8.072 9.766 1.00 98.50 83 LEU A C 1
ATOM 636 O O . LEU A 1 83 ? -3.296 8.897 10.028 1.00 98.50 83 LEU A O 1
ATOM 640 N N . ALA A 1 84 ? -1.311 8.394 9.098 1.00 98.50 84 ALA A N 1
ATOM 641 C CA . ALA A 1 84 ? -1.038 9.740 8.600 1.00 98.50 84 ALA A CA 1
ATOM 642 C C . ALA A 1 84 ? -2.065 10.187 7.554 1.00 98.50 84 ALA A C 1
ATOM 644 O O . ALA A 1 84 ? -2.655 11.256 7.687 1.00 98.50 84 ALA A O 1
ATOM 645 N N . VAL A 1 85 ? -2.358 9.338 6.565 1.00 98.44 85 VAL A N 1
ATOM 646 C CA . VAL A 1 85 ? -3.380 9.637 5.552 1.00 98.44 85 VAL A CA 1
ATOM 647 C C . VAL A 1 85 ? -4.767 9.761 6.180 1.00 98.44 85 VAL A C 1
ATOM 649 O O . VAL A 1 85 ? -5.502 10.679 5.833 1.00 98.44 85 VAL A O 1
ATOM 652 N N . ALA A 1 86 ? -5.123 8.892 7.130 1.00 98.12 86 ALA A N 1
ATOM 653 C CA . ALA A 1 86 ? -6.401 8.976 7.833 1.00 98.12 86 ALA A CA 1
ATOM 654 C C . ALA A 1 86 ? -6.551 10.280 8.634 1.00 98.12 86 ALA A C 1
ATOM 656 O O . ALA A 1 86 ? -7.643 10.841 8.697 1.00 98.12 86 ALA A O 1
ATOM 657 N N . HIS A 1 87 ? -5.458 10.774 9.224 1.00 98.00 87 HIS A N 1
ATOM 658 C CA . HIS A 1 87 ? -5.436 12.046 9.942 1.00 98.00 87 HIS A CA 1
ATOM 659 C C . HIS A 1 87 ? -5.593 13.250 9.003 1.00 98.00 87 HIS A C 1
ATOM 661 O O . HIS A 1 87 ? -6.386 14.147 9.276 1.00 98.00 87 HIS A O 1
ATOM 667 N N . GLU A 1 88 ? -4.852 13.272 7.898 1.00 98.38 88 GLU A N 1
ATOM 668 C CA . GLU A 1 88 ? -4.824 14.411 6.974 1.00 98.38 88 GLU A CA 1
ATOM 669 C C . GLU A 1 88 ? -6.002 14.440 5.998 1.00 98.38 88 GLU A C 1
ATOM 671 O O . GLU A 1 88 ? -6.371 15.488 5.472 1.00 98.38 88 GLU A O 1
ATOM 676 N N . SER A 1 89 ? -6.559 13.276 5.681 1.00 98.00 89 SER A N 1
ATOM 677 C CA . SER A 1 89 ? -7.585 13.095 4.658 1.00 98.00 89 SER A CA 1
ATOM 678 C C . SER A 1 89 ? -8.618 12.064 5.120 1.00 98.00 89 SER A C 1
ATOM 680 O O . SER A 1 89 ? -8.755 11.005 4.502 1.00 98.00 89 SER A O 1
ATOM 682 N N . PRO A 1 90 ? -9.393 12.363 6.181 1.00 97.44 90 PRO A N 1
ATOM 683 C CA . PRO A 1 90 ? -10.358 11.422 6.753 1.00 97.44 90 PRO A CA 1
ATOM 684 C C . PRO A 1 90 ? -11.427 10.976 5.745 1.00 97.44 90 PRO A C 1
ATOM 686 O O . PRO A 1 90 ? -11.929 9.864 5.843 1.00 97.44 90 PRO A O 1
ATOM 689 N N . ALA A 1 91 ? -11.726 11.798 4.733 1.00 97.56 91 ALA A N 1
ATOM 690 C CA . ALA A 1 91 ? -12.654 11.457 3.653 1.00 97.56 91 ALA A CA 1
ATOM 691 C C . ALA A 1 91 ? -12.173 10.306 2.742 1.00 97.56 91 ALA A C 1
ATOM 693 O O . ALA A 1 91 ? -12.975 9.757 1.995 1.00 97.56 91 ALA A O 1
ATOM 694 N N . LEU A 1 92 ? -10.883 9.946 2.777 1.00 97.44 92 LEU A N 1
ATOM 695 C CA . LEU A 1 92 ? -10.336 8.802 2.035 1.00 97.44 92 LEU A CA 1
ATOM 696 C C . LEU A 1 92 ? -10.422 7.489 2.821 1.00 97.44 92 LEU A C 1
ATOM 698 O O . LEU A 1 92 ? -10.137 6.431 2.261 1.00 97.44 92 LEU A O 1
ATOM 702 N N . VAL A 1 93 ? -10.761 7.547 4.113 1.00 98.00 93 VAL A N 1
ATOM 703 C CA . VAL A 1 93 ? -10.888 6.365 4.966 1.00 98.00 93 VAL A CA 1
ATOM 704 C C . VAL A 1 93 ? -12.273 5.760 4.747 1.00 98.00 93 VAL A C 1
ATOM 706 O O . VAL A 1 93 ? -13.268 6.451 4.980 1.00 98.00 93 VAL A O 1
ATOM 709 N N . PRO A 1 94 ? -12.371 4.488 4.326 1.00 97.81 94 PRO A N 1
ATOM 710 C CA . PRO A 1 94 ? -13.670 3.854 4.150 1.00 97.81 94 PRO A CA 1
ATOM 711 C C . PRO A 1 94 ? -14.437 3.761 5.469 1.00 97.81 94 PRO A C 1
ATOM 713 O O . PRO A 1 94 ? -13.844 3.659 6.549 1.00 97.81 94 PRO A O 1
ATOM 716 N N . LEU A 1 95 ? -15.768 3.779 5.395 1.00 97.44 95 LEU A N 1
ATOM 717 C CA . LEU A 1 95 ? -16.593 3.751 6.599 1.00 97.44 95 LEU A CA 1
ATOM 718 C C . LEU A 1 95 ? -16.426 2.408 7.334 1.00 97.44 95 LEU A C 1
ATOM 720 O O . LEU A 1 95 ? -16.420 1.358 6.690 1.00 97.44 95 LEU A O 1
ATOM 724 N N . PRO A 1 96 ? -16.387 2.385 8.682 1.00 96.81 96 PRO A N 1
ATOM 725 C CA . PRO A 1 96 ? -16.235 1.133 9.427 1.00 96.81 96 PRO A CA 1
ATOM 726 C C . PRO A 1 96 ? -17.309 0.083 9.108 1.00 96.81 96 PRO A C 1
ATOM 728 O O . PRO A 1 96 ? -17.007 -1.104 9.034 1.00 96.81 96 PRO A O 1
ATOM 731 N N . ALA A 1 97 ? -18.557 0.513 8.887 1.00 97.56 97 ALA A N 1
ATOM 732 C CA . ALA A 1 97 ? -19.657 -0.382 8.524 1.00 97.56 97 ALA A CA 1
ATOM 733 C C . ALA A 1 97 ? -19.481 -0.995 7.124 1.00 97.56 97 ALA A C 1
ATOM 735 O O . ALA A 1 97 ? -19.786 -2.169 6.926 1.00 97.56 97 ALA A O 1
ATOM 736 N N . GLU A 1 98 ? -18.955 -0.218 6.174 1.00 98.00 98 GLU A N 1
ATOM 737 C CA . GLU A 1 98 ? -18.639 -0.691 4.825 1.00 98.00 98 GLU A CA 1
ATOM 738 C C . GLU A 1 98 ? -17.509 -1.723 4.873 1.00 98.00 98 GLU A C 1
ATOM 740 O O . GLU A 1 98 ? -17.665 -2.826 4.358 1.00 98.00 98 GLU A O 1
ATOM 745 N N . LEU A 1 99 ? -16.412 -1.415 5.573 1.00 97.88 99 LEU A N 1
ATOM 746 C CA . LEU A 1 99 ? -15.285 -2.336 5.745 1.00 97.88 99 LEU A CA 1
ATOM 747 C C . LEU A 1 99 ? -15.691 -3.635 6.438 1.00 97.88 99 LEU A C 1
ATOM 749 O O . LEU A 1 99 ? -15.286 -4.710 6.000 1.00 97.88 99 LEU A O 1
ATOM 753 N N . ALA A 1 100 ? -16.509 -3.551 7.490 1.00 97.81 100 ALA A N 1
ATOM 754 C CA . ALA A 1 100 ? -17.031 -4.728 8.172 1.00 97.81 100 ALA A CA 1
ATOM 755 C C . ALA A 1 100 ? -17.871 -5.593 7.223 1.00 97.81 100 ALA A C 1
ATOM 757 O O . ALA A 1 100 ? -17.668 -6.801 7.166 1.00 97.81 100 ALA A O 1
ATOM 758 N N . TRP A 1 101 ? -18.769 -4.984 6.442 1.00 97.88 101 TRP A N 1
ATOM 759 C CA . TRP A 1 101 ? -19.599 -5.705 5.478 1.00 97.88 101 TRP A CA 1
ATOM 760 C C . TRP A 1 101 ? -18.765 -6.376 4.378 1.00 97.88 101 TRP A C 1
ATOM 762 O O . TRP A 1 101 ? -18.917 -7.575 4.145 1.00 97.88 101 TRP A O 1
ATOM 772 N N . VAL A 1 102 ? -17.841 -5.640 3.750 1.00 97.88 102 VAL A N 1
ATOM 773 C CA . VAL A 1 102 ? -16.958 -6.176 2.702 1.00 97.88 102 VAL A CA 1
ATOM 774 C C . VAL A 1 102 ? -16.074 -7.302 3.243 1.00 97.88 102 VAL A C 1
ATOM 776 O O . VAL A 1 102 ? -15.853 -8.303 2.559 1.00 97.88 102 VAL A O 1
ATOM 779 N N . ALA A 1 103 ? -15.601 -7.187 4.486 1.00 97.56 103 ALA A N 1
ATOM 780 C CA . ALA A 1 103 ? -14.787 -8.220 5.107 1.00 97.56 103 ALA A CA 1
ATOM 781 C C . ALA A 1 103 ? -15.527 -9.562 5.241 1.00 97.56 103 ALA A C 1
ATOM 783 O O . ALA A 1 103 ? -14.912 -10.610 5.048 1.00 97.56 103 ALA A O 1
ATOM 784 N N . GLU A 1 104 ? -16.834 -9.565 5.508 1.00 97.94 104 GLU A N 1
ATOM 785 C CA . GLU A 1 104 ? -17.613 -10.808 5.629 1.00 97.94 104 GLU A CA 1
ATOM 786 C C . GLU A 1 104 ? -17.781 -11.564 4.302 1.00 97.94 104 GLU A C 1
ATOM 788 O O . GLU A 1 104 ? -18.105 -12.752 4.313 1.00 97.94 104 GLU A O 1
ATOM 793 N N . LEU A 1 105 ? -17.511 -10.925 3.156 1.00 94.94 105 LEU A N 1
ATOM 794 C CA . LEU A 1 105 ? -17.566 -11.588 1.849 1.00 94.94 105 LEU A CA 1
ATOM 795 C C . LEU A 1 105 ? -16.442 -12.625 1.673 1.00 94.94 105 LEU A C 1
ATOM 797 O O . LEU A 1 105 ? -16.570 -13.547 0.867 1.00 94.94 105 LEU A O 1
ATOM 801 N N . GLY A 1 106 ? -15.334 -12.495 2.415 1.00 94.69 106 GLY A N 1
ATOM 802 C CA . GLY A 1 106 ? -14.152 -13.345 2.237 1.00 94.69 106 GLY A CA 1
ATOM 803 C C . GLY A 1 106 ? -13.463 -13.145 0.878 1.00 94.69 106 GLY A C 1
ATOM 804 O O . GLY A 1 106 ? -12.788 -14.051 0.382 1.00 94.69 106 GLY A O 1
ATOM 805 N N . GLU A 1 107 ? -13.650 -11.975 0.261 1.00 94.25 107 GLU A N 1
ATOM 806 C CA . GLU A 1 107 ? -13.031 -11.577 -1.004 1.00 94.25 107 GLU A CA 1
ATOM 807 C C . GLU A 1 107 ? -11.985 -10.473 -0.771 1.00 94.25 107 GLU A C 1
ATOM 809 O O . GLU A 1 107 ? -12.330 -9.308 -0.579 1.00 94.25 107 GLU A O 1
ATOM 814 N N . GLU A 1 108 ? -10.691 -10.824 -0.807 1.00 94.12 108 GLU A N 1
ATOM 815 C CA . GLU A 1 108 ? -9.586 -9.858 -0.623 1.00 94.12 108 GLU A CA 1
ATOM 816 C C . GLU A 1 108 ? -9.684 -8.686 -1.619 1.00 94.12 108 GLU A C 1
ATOM 818 O O . GLU A 1 108 ? -9.508 -7.532 -1.237 1.00 94.12 108 GLU A O 1
ATOM 823 N N . THR A 1 109 ? -10.058 -8.963 -2.874 1.00 93.62 109 THR A N 1
ATOM 824 C CA . THR A 1 109 ? -10.228 -7.942 -3.920 1.00 93.62 109 THR A CA 1
ATOM 825 C C . THR A 1 109 ? -11.306 -6.917 -3.588 1.00 93.62 109 THR A C 1
ATOM 827 O O . THR A 1 109 ? -11.171 -5.761 -3.974 1.00 93.62 109 THR A O 1
ATOM 830 N N . ALA A 1 110 ? -12.364 -7.308 -2.875 1.00 95.56 110 ALA A N 1
ATOM 831 C CA . ALA A 1 110 ? -13.407 -6.373 -2.479 1.00 95.56 110 ALA A CA 1
ATOM 832 C C . ALA A 1 110 ? -12.863 -5.375 -1.441 1.00 95.56 110 ALA A C 1
ATOM 834 O O . ALA A 1 110 ? -13.054 -4.171 -1.590 1.00 95.56 110 ALA A O 1
ATOM 835 N N . VAL A 1 111 ? -12.087 -5.855 -0.459 1.00 97.62 111 VAL A N 1
ATOM 836 C CA . VAL A 1 111 ? -11.410 -4.985 0.521 1.00 97.62 111 VAL A CA 1
ATOM 837 C C . VAL A 1 111 ? -10.381 -4.081 -0.167 1.00 97.62 111 VAL A C 1
ATOM 839 O O . VAL A 1 111 ? -10.277 -2.903 0.169 1.00 97.62 111 VAL A O 1
ATOM 842 N N . ASP A 1 112 ? -9.634 -4.601 -1.144 1.00 96.81 112 ASP A N 1
ATOM 843 C CA . ASP A 1 112 ? -8.671 -3.813 -1.921 1.00 96.81 112 ASP A CA 1
ATOM 844 C C . ASP A 1 112 ? -9.346 -2.669 -2.683 1.00 96.81 112 ASP A C 1
ATOM 846 O O . ASP A 1 112 ? -8.857 -1.543 -2.654 1.00 96.81 112 ASP A O 1
ATOM 850 N N . VAL A 1 113 ? -10.484 -2.937 -3.331 1.00 95.75 113 VAL A N 1
ATOM 851 C CA . VAL A 1 113 ? -11.258 -1.914 -4.047 1.00 95.75 113 VAL A CA 1
ATOM 852 C C . VAL A 1 113 ? -11.773 -0.852 -3.079 1.00 95.75 113 VAL A C 1
ATOM 854 O O . VAL A 1 113 ? -11.580 0.337 -3.336 1.00 95.75 113 VAL A O 1
ATOM 857 N N . THR A 1 114 ? -12.355 -1.252 -1.945 1.00 98.12 114 THR A N 1
ATOM 858 C CA . THR A 1 114 ? -12.845 -0.314 -0.923 1.00 98.12 114 THR A CA 1
ATOM 859 C C . THR A 1 114 ? -11.719 0.560 -0.364 1.00 98.12 114 THR A C 1
ATOM 861 O O . THR A 1 114 ? -11.894 1.761 -0.180 1.00 98.12 114 THR A O 1
ATOM 864 N N . CYS A 1 115 ? -10.529 -0.000 -0.142 1.00 98.19 115 CYS A N 1
ATOM 865 C CA . CYS A 1 115 ? -9.373 0.736 0.373 1.00 98.19 115 CYS A CA 1
ATOM 866 C C . CYS A 1 115 ? -8.530 1.445 -0.702 1.00 98.19 115 CYS A C 1
ATOM 868 O O . CYS A 1 115 ? -7.577 2.142 -0.344 1.00 98.19 115 CYS A 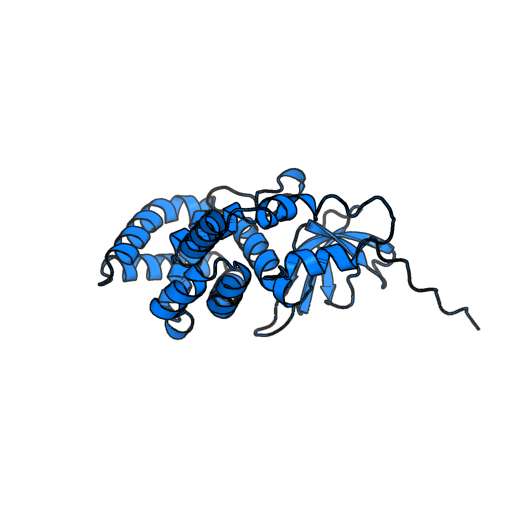O 1
ATOM 870 N N . ALA A 1 116 ? -8.859 1.325 -1.992 1.00 96.56 116 ALA A N 1
ATOM 871 C CA . ALA A 1 116 ? -7.981 1.756 -3.079 1.00 96.56 116 ALA A CA 1
ATOM 872 C C . ALA A 1 116 ? -7.587 3.240 -2.990 1.00 96.56 116 ALA A C 1
ATOM 874 O O . ALA A 1 116 ? -6.437 3.591 -3.251 1.00 96.56 116 ALA A O 1
ATOM 875 N N . ALA A 1 117 ? -8.509 4.121 -2.584 1.00 96.69 117 ALA A N 1
ATOM 876 C CA . ALA A 1 117 ? -8.228 5.550 -2.422 1.00 96.69 117 ALA A CA 1
ATOM 877 C C . ALA A 1 117 ? -7.232 5.827 -1.277 1.00 96.69 117 ALA A C 1
ATOM 879 O O . ALA A 1 117 ? -6.292 6.611 -1.445 1.00 96.69 117 ALA A O 1
ATOM 880 N N . LEU A 1 118 ? -7.396 5.138 -0.145 1.00 98.06 118 LEU A N 1
ATOM 881 C CA . LEU A 1 118 ? -6.492 5.201 1.002 1.00 98.06 118 LEU A CA 1
ATOM 882 C C . LEU A 1 118 ? -5.099 4.661 0.643 1.00 98.06 118 LEU A C 1
ATOM 884 O O . LEU A 1 118 ? -4.097 5.328 0.897 1.00 98.06 118 LEU A O 1
ATOM 888 N N . ASP A 1 119 ? -5.024 3.494 -0.002 1.00 98.12 119 ASP A N 1
ATOM 889 C CA . ASP A 1 119 ? -3.757 2.892 -0.446 1.00 98.12 119 ASP A CA 1
ATOM 890 C C . ASP A 1 119 ? -3.031 3.782 -1.450 1.00 98.12 119 ASP A C 1
ATOM 892 O O . ASP A 1 119 ? -1.807 3.934 -1.411 1.00 98.12 119 ASP A O 1
ATOM 896 N N . ARG A 1 120 ? -3.796 4.415 -2.342 1.00 97.25 120 ARG A N 1
ATOM 897 C CA . ARG A 1 120 ? -3.277 5.351 -3.329 1.00 97.25 120 ARG A CA 1
ATOM 898 C C . ARG A 1 120 ? -2.640 6.570 -2.676 1.00 97.25 120 ARG A C 1
ATOM 900 O O . ARG A 1 120 ? -1.569 6.993 -3.110 1.00 97.25 120 ARG A O 1
ATOM 907 N N . ALA A 1 121 ? -3.291 7.141 -1.669 1.00 97.56 121 ALA A N 1
ATOM 908 C CA . ALA A 1 121 ? -2.761 8.275 -0.924 1.00 97.56 121 ALA A CA 1
ATOM 909 C C . ALA A 1 121 ? -1.539 7.878 -0.081 1.00 97.56 121 ALA A C 1
ATOM 911 O O . ALA A 1 121 ? -0.525 8.574 -0.125 1.00 97.56 121 ALA A O 1
ATOM 912 N N . ALA A 1 122 ? -1.575 6.715 0.579 1.00 98.12 122 ALA A N 1
ATOM 913 C CA . ALA A 1 122 ? -0.428 6.175 1.313 1.00 98.12 122 ALA A CA 1
ATOM 914 C C . ALA A 1 122 ? 0.780 5.957 0.391 1.00 98.12 122 ALA A C 1
ATOM 916 O O . ALA A 1 122 ? 1.910 6.279 0.752 1.00 98.12 122 ALA A O 1
ATOM 917 N N . ARG A 1 123 ? 0.542 5.476 -0.836 1.00 97.75 123 ARG A N 1
ATOM 918 C CA . ARG A 1 123 ? 1.595 5.309 -1.838 1.00 97.75 123 ARG A CA 1
ATOM 919 C C . ARG A 1 123 ? 2.203 6.644 -2.255 1.00 97.75 123 ARG A C 1
ATOM 921 O O . ARG A 1 123 ? 3.419 6.707 -2.371 1.00 97.75 123 ARG A O 1
ATOM 928 N N . ARG A 1 124 ? 1.405 7.693 -2.465 1.00 96.44 124 ARG A N 1
ATOM 929 C CA . ARG A 1 124 ? 1.929 9.021 -2.844 1.00 96.44 124 ARG A CA 1
ATOM 930 C C . ARG A 1 124 ? 2.712 9.699 -1.735 1.00 96.44 124 ARG A C 1
ATOM 932 O O . ARG A 1 124 ? 3.676 10.388 -2.028 1.00 96.44 124 ARG A O 1
ATOM 939 N N . ALA A 1 125 ? 2.346 9.473 -0.476 1.00 96.62 125 ALA A N 1
ATOM 940 C CA . ALA A 1 125 ? 3.120 9.990 0.650 1.00 96.62 125 ALA A CA 1
ATOM 941 C C . ALA A 1 125 ? 4.577 9.478 0.647 1.00 96.62 125 ALA A C 1
ATOM 943 O O . ALA A 1 125 ? 5.453 10.128 1.205 1.00 96.62 125 ALA A O 1
ATOM 944 N N . LEU A 1 126 ? 4.855 8.343 -0.010 1.00 96.38 126 LEU A N 1
ATOM 945 C CA . LEU A 1 126 ? 6.212 7.820 -0.198 1.00 96.38 126 LEU A CA 1
ATOM 946 C C . LEU A 1 126 ? 7.008 8.509 -1.320 1.00 96.38 126 LEU A C 1
ATOM 948 O O . LEU A 1 126 ? 8.209 8.274 -1.404 1.00 96.38 126 LEU A O 1
ATOM 952 N N . ASP A 1 127 ? 6.368 9.316 -2.173 1.00 94.12 127 ASP A N 1
ATOM 953 C CA . ASP A 1 127 ? 7.054 10.113 -3.202 1.00 94.12 127 ASP A CA 1
ATOM 954 C C . ASP A 1 127 ? 7.554 11.465 -2.648 1.00 94.12 127 ASP A C 1
ATOM 956 O O . ASP A 1 127 ? 8.336 12.154 -3.304 1.00 94.12 127 ASP A O 1
ATOM 960 N N . ASP A 1 128 ? 7.118 11.847 -1.442 1.00 91.50 128 ASP A N 1
ATOM 961 C CA . ASP A 1 128 ? 7.582 13.052 -0.758 1.00 91.50 128 ASP A CA 1
ATOM 962 C C . ASP A 1 128 ? 9.009 12.894 -0.214 1.00 91.50 128 ASP A C 1
ATOM 964 O O . ASP A 1 128 ? 9.513 11.796 0.031 1.00 91.50 128 ASP A O 1
ATOM 968 N N . ASP A 1 129 ? 9.645 14.033 0.069 1.00 94.06 129 ASP A N 1
ATOM 969 C CA . ASP A 1 129 ? 10.896 14.050 0.820 1.00 94.06 129 ASP A CA 1
ATOM 970 C C . ASP A 1 129 ? 10.748 13.336 2.179 1.00 94.06 129 ASP A C 1
ATOM 972 O O . ASP A 1 129 ? 9.791 13.547 2.933 1.00 94.06 129 ASP A O 1
ATOM 976 N N . ARG A 1 130 ? 11.751 12.517 2.518 1.00 94.94 130 ARG A N 1
ATOM 977 C CA . ARG A 1 130 ? 11.740 11.645 3.699 1.00 94.94 130 ARG A CA 1
ATOM 978 C C . ARG A 1 130 ? 11.542 12.413 5.004 1.00 94.94 130 ARG A C 1
ATOM 980 O O . ARG A 1 130 ? 10.864 11.916 5.903 1.00 94.94 130 ARG A O 1
ATOM 987 N N . TRP A 1 131 ? 12.142 13.595 5.139 1.00 95.06 131 TRP A N 1
ATOM 988 C CA . TRP A 1 131 ? 12.009 14.396 6.355 1.00 95.06 131 TRP A CA 1
ATOM 989 C C . TRP A 1 131 ? 10.586 14.943 6.499 1.00 95.06 131 TRP A C 1
ATOM 991 O O . TRP A 1 131 ? 10.001 14.876 7.585 1.00 95.06 131 TRP A O 1
ATOM 1001 N N . ARG A 1 132 ? 9.988 15.409 5.395 1.00 96.19 132 ARG A N 1
ATOM 1002 C CA . ARG A 1 132 ? 8.586 15.855 5.381 1.00 96.19 132 ARG A CA 1
ATOM 1003 C C . ARG A 1 132 ? 7.629 14.715 5.713 1.00 96.19 132 ARG A C 1
ATOM 1005 O O . ARG A 1 132 ? 6.745 14.903 6.547 1.00 96.19 132 ARG A O 1
ATOM 1012 N N . LEU A 1 133 ? 7.840 13.536 5.126 1.00 96.81 133 LEU A N 1
ATOM 1013 C CA . LEU A 1 133 ? 7.039 12.346 5.406 1.00 96.81 133 LEU A CA 1
ATOM 1014 C C . LEU A 1 133 ? 7.027 12.014 6.905 1.00 96.81 133 LEU A C 1
ATOM 1016 O O . LEU A 1 133 ? 5.961 11.883 7.504 1.00 96.81 133 LEU A O 1
ATOM 1020 N N . TRP A 1 134 ? 8.198 11.905 7.536 1.00 97.38 134 TRP A N 1
ATOM 1021 C CA . TRP A 1 134 ? 8.253 11.539 8.953 1.00 97.38 134 TRP A CA 1
ATOM 1022 C C . TRP A 1 134 ? 7.703 12.622 9.880 1.00 97.38 134 TRP A C 1
ATOM 1024 O O . TRP A 1 134 ? 7.122 12.286 10.906 1.00 97.38 134 TRP A O 1
ATOM 1034 N N . THR A 1 135 ? 7.818 13.897 9.502 1.00 97.69 135 THR A N 1
ATOM 1035 C CA . THR A 1 135 ? 7.197 15.007 10.241 1.00 97.69 135 THR A CA 1
ATOM 1036 C C . THR A 1 135 ? 5.671 14.886 10.239 1.00 97.69 135 THR A C 1
ATOM 1038 O O . THR A 1 135 ? 5.036 15.014 11.283 1.00 97.69 135 THR A O 1
ATOM 1041 N N . ARG A 1 136 ? 5.078 14.576 9.082 1.00 98.06 136 ARG A N 1
ATOM 1042 C CA . ARG A 1 136 ? 3.634 14.333 8.939 1.00 98.06 136 ARG A CA 1
ATOM 1043 C C . ARG A 1 136 ? 3.169 13.119 9.749 1.00 98.06 136 ARG A C 1
ATOM 1045 O O . ARG A 1 136 ? 2.162 13.182 10.449 1.00 98.06 136 ARG A O 1
ATOM 1052 N N . VAL A 1 137 ? 3.939 12.029 9.706 1.00 98.38 137 VAL A N 1
ATOM 1053 C CA . VAL A 1 137 ? 3.681 10.826 10.514 1.00 98.38 137 VAL A CA 1
ATOM 1054 C C . VAL A 1 137 ? 3.717 11.140 12.012 1.00 98.38 137 VAL A C 1
ATOM 1056 O O . VAL A 1 137 ? 2.816 10.717 12.732 1.00 98.38 137 VAL A O 1
ATOM 1059 N N . ASP A 1 138 ? 4.715 11.887 12.488 1.00 98.56 138 ASP A N 1
ATOM 1060 C CA . ASP A 1 138 ? 4.830 12.272 13.901 1.00 98.56 138 ASP A CA 1
ATOM 1061 C C . ASP A 1 138 ? 3.622 13.101 14.367 1.00 98.56 138 ASP A C 1
ATOM 1063 O O . ASP A 1 138 ? 3.001 12.793 15.386 1.00 98.56 138 ASP A O 1
ATOM 1067 N N . GLN A 1 139 ? 3.209 14.086 13.562 1.00 98.44 139 GLN A N 1
ATOM 1068 C CA . GLN A 1 139 ? 2.020 14.900 13.830 1.00 98.44 139 GLN A CA 1
ATOM 1069 C C . GLN A 1 139 ? 0.749 14.048 13.920 1.00 98.44 139 GLN A C 1
ATOM 1071 O O . GLN A 1 139 ? -0.018 14.176 14.878 1.00 98.44 139 GLN A O 1
ATOM 1076 N N . ALA A 1 140 ? 0.547 13.133 12.968 1.00 98.44 140 ALA A N 1
ATOM 1077 C CA . ALA A 1 140 ? -0.604 12.239 12.972 1.00 98.44 140 ALA A CA 1
ATOM 1078 C C . ALA A 1 140 ? -0.605 11.287 14.176 1.00 98.44 140 ALA A C 1
ATOM 1080 O O . ALA A 1 140 ? -1.658 11.037 14.768 1.00 98.44 140 ALA A O 1
ATOM 1081 N N . LEU A 1 141 ? 0.563 10.771 14.569 1.00 98.50 141 LEU A N 1
ATOM 1082 C CA . LEU A 1 141 ? 0.708 9.940 15.762 1.00 98.50 141 LEU A CA 1
ATOM 1083 C C . LEU A 1 141 ? 0.350 10.731 17.020 1.00 98.50 141 LEU A C 1
ATOM 1085 O O . LEU A 1 141 ? -0.458 10.252 17.813 1.00 98.50 141 LEU A O 1
ATOM 1089 N N . ALA A 1 142 ? 0.892 11.939 17.187 1.00 98.44 142 ALA A N 1
ATOM 1090 C CA . ALA A 1 142 ? 0.602 12.806 18.327 1.00 98.44 142 ALA A CA 1
ATOM 1091 C C . ALA A 1 142 ? -0.895 13.145 18.423 1.00 98.44 142 ALA A C 1
ATOM 1093 O O . ALA A 1 142 ? -1.497 12.966 19.484 1.00 98.44 142 ALA A O 1
ATOM 1094 N N . ALA A 1 143 ? -1.517 13.543 17.309 1.00 98.00 143 ALA A N 1
ATOM 1095 C CA . ALA A 1 143 ? -2.942 13.866 17.253 1.00 98.00 143 ALA A CA 1
ATOM 1096 C C . ALA A 1 143 ? -3.836 12.674 17.637 1.00 98.00 143 ALA A C 1
ATOM 1098 O O . ALA A 1 143 ? -4.875 12.850 18.272 1.00 98.00 143 ALA A O 1
ATOM 1099 N N . ASN A 1 144 ? -3.431 11.446 17.297 1.00 97.94 144 ASN A N 1
ATOM 1100 C CA . ASN A 1 144 ? -4.222 10.254 17.593 1.00 97.94 144 ASN A CA 1
ATOM 1101 C C . ASN A 1 144 ? -4.042 9.709 19.019 1.00 97.94 144 ASN A C 1
ATOM 1103 O O . ASN A 1 144 ? -4.814 8.844 19.425 1.00 97.94 144 ASN A O 1
ATOM 1107 N N . GLN A 1 145 ? -3.111 10.220 19.832 1.00 97.56 145 GLN A N 1
ATOM 1108 C CA . GLN A 1 145 ? -2.949 9.759 21.223 1.00 97.56 145 GLN A CA 1
ATOM 1109 C C . GLN A 1 145 ? -4.145 10.098 22.130 1.00 97.56 145 GLN A C 1
ATOM 1111 O O . GLN A 1 145 ? -4.331 9.445 23.165 1.00 97.56 145 GLN A O 1
ATOM 1116 N N . SER A 1 146 ? -4.951 11.089 21.741 1.00 96.38 146 SER A N 1
ATOM 1117 C CA . SER A 1 146 ? -6.174 11.537 22.420 1.00 96.38 146 SER A CA 1
ATOM 1118 C C . SER A 1 146 ? -7.461 11.210 21.645 1.00 96.38 146 SER A C 1
ATOM 1120 O O . SER A 1 146 ? -8.529 11.683 22.026 1.00 96.38 146 SER A O 1
ATOM 1122 N N . ASN A 1 147 ? -7.389 10.384 20.590 1.00 97.38 147 ASN A N 1
ATOM 1123 C CA . ASN A 1 147 ? -8.546 9.993 19.774 1.00 97.38 147 ASN A CA 1
ATOM 1124 C C . ASN A 1 147 ? -9.677 9.387 20.637 1.00 97.38 147 ASN A C 1
ATOM 1126 O O . ASN A 1 147 ? -9.403 8.706 21.621 1.00 97.38 147 ASN A O 1
ATOM 1130 N N . ALA A 1 148 ? -10.951 9.603 20.308 1.00 96.88 148 ALA A N 1
ATOM 1131 C CA . ALA A 1 148 ? -12.059 8.989 21.048 1.00 96.88 148 ALA A CA 1
ATOM 1132 C C . ALA A 1 148 ? -12.055 7.451 20.930 1.00 96.88 148 ALA A C 1
ATOM 1134 O O . ALA A 1 148 ? -12.320 6.752 21.914 1.00 96.88 148 ALA A O 1
ATOM 1135 N N . ASP A 1 149 ? -11.671 6.926 19.764 1.00 95.88 149 ASP A N 1
ATOM 1136 C CA . ASP A 1 149 ? -11.501 5.496 19.533 1.00 95.88 149 ASP A CA 1
ATOM 1137 C C . ASP A 1 149 ? -10.251 4.979 20.257 1.00 95.88 149 ASP A C 1
ATOM 1139 O O . ASP A 1 149 ? -9.111 5.369 19.980 1.00 95.88 149 ASP A O 1
ATOM 1143 N N . TRP A 1 150 ? -10.468 4.069 21.208 1.00 97.19 150 TRP A N 1
ATOM 1144 C CA . TRP A 1 150 ? -9.395 3.484 22.001 1.00 97.19 150 TRP A CA 1
ATOM 1145 C C . TRP A 1 150 ? -8.415 2.660 21.164 1.00 97.19 150 TRP A C 1
ATOM 1147 O O . TRP A 1 150 ? -7.238 2.619 21.523 1.00 97.19 150 TRP A O 1
ATOM 1157 N N . ARG A 1 151 ? -8.863 2.049 20.059 1.00 95.69 151 ARG A N 1
ATOM 1158 C CA . ARG A 1 151 ? -8.005 1.255 19.172 1.00 95.69 151 ARG A CA 1
ATOM 1159 C C . ARG A 1 151 ? -7.030 2.149 18.426 1.00 95.69 151 ARG A C 1
ATOM 1161 O O . ARG A 1 151 ? -5.836 1.864 18.407 1.00 95.69 151 ARG A O 1
ATOM 1168 N N . LEU A 1 152 ? -7.514 3.271 17.889 1.00 96.31 152 LEU A N 1
ATOM 1169 C CA . LEU A 1 152 ? -6.659 4.264 17.236 1.00 96.31 152 LEU A CA 1
ATOM 1170 C C . LEU A 1 152 ? -5.677 4.900 18.224 1.00 96.31 152 LEU A C 1
ATOM 1172 O O . LEU A 1 152 ? -4.502 5.049 17.889 1.00 96.31 152 LEU A O 1
ATOM 1176 N N . ARG A 1 153 ? -6.110 5.200 19.459 1.00 98.06 153 ARG A N 1
ATOM 1177 C CA . ARG A 1 153 ? -5.189 5.668 20.512 1.00 98.06 153 ARG A CA 1
ATOM 1178 C C . ARG A 1 153 ? -4.092 4.659 20.820 1.00 98.06 153 ARG A C 1
ATOM 1180 O O . ARG A 1 153 ? -2.932 5.049 20.948 1.00 98.06 153 ARG A O 1
ATOM 1187 N N . ASP A 1 154 ? -4.449 3.390 21.002 1.00 98.25 154 ASP A N 1
ATOM 1188 C CA . ASP A 1 154 ? -3.482 2.347 21.345 1.00 98.25 154 ASP A CA 1
ATOM 1189 C C . ASP A 1 154 ? -2.500 2.102 20.194 1.00 98.25 154 ASP A C 1
ATOM 1191 O O . ASP A 1 154 ? -1.286 2.116 20.406 1.00 98.25 154 ASP A O 1
ATOM 1195 N N . ALA A 1 155 ? -3.007 2.028 18.959 1.00 98.00 155 ALA A N 1
ATOM 1196 C CA . ALA A 1 155 ? -2.184 1.953 17.759 1.00 98.00 155 ALA A CA 1
ATOM 1197 C C . ALA A 1 155 ? -1.223 3.148 17.659 1.00 98.00 155 ALA A C 1
ATOM 1199 O O . ALA A 1 155 ? -0.027 2.949 17.458 1.00 98.00 155 ALA A O 1
ATOM 1200 N N . ALA A 1 156 ? -1.698 4.380 17.868 1.00 98.31 156 ALA A N 1
ATOM 1201 C CA . ALA A 1 156 ? -0.856 5.574 17.823 1.00 98.31 156 ALA A CA 1
ATOM 1202 C C . ALA A 1 156 ? 0.244 5.564 18.896 1.00 98.31 156 ALA A C 1
ATOM 1204 O O . ALA A 1 156 ? 1.387 5.916 18.612 1.00 98.31 156 ALA A O 1
ATOM 1205 N N . ARG A 1 157 ? -0.058 5.103 20.117 1.00 98.25 157 ARG A N 1
ATOM 1206 C CA . ARG A 1 157 ? 0.947 4.942 21.184 1.00 98.25 157 ARG A CA 1
ATOM 1207 C C . ARG A 1 157 ? 1.962 3.854 20.852 1.00 98.25 157 ARG A C 1
ATOM 1209 O O . ARG A 1 157 ? 3.159 4.059 21.045 1.00 98.25 157 ARG A O 1
ATOM 1216 N N . GLY A 1 158 ? 1.498 2.707 20.356 1.00 98.00 158 GLY A N 1
ATOM 1217 C CA . GLY A 1 158 ? 2.352 1.604 19.923 1.00 98.00 158 GLY A CA 1
ATOM 1218 C C . GLY A 1 158 ? 3.310 2.033 18.816 1.00 98.00 158 GLY A C 1
ATOM 1219 O O . GLY A 1 158 ? 4.521 1.903 18.969 1.00 98.00 158 GLY A O 1
ATOM 1220 N N . LEU A 1 159 ? 2.775 2.625 17.749 1.00 98.00 159 LEU A N 1
ATOM 1221 C CA . LEU A 1 159 ? 3.547 3.129 16.615 1.00 98.00 159 LEU A CA 1
ATOM 1222 C C . LEU A 1 159 ? 4.472 4.289 17.016 1.00 98.00 159 LEU A C 1
ATOM 1224 O O . LEU A 1 159 ? 5.617 4.324 16.579 1.00 98.00 159 LEU A O 1
ATOM 1228 N N . GLY A 1 160 ? 4.037 5.193 17.898 1.00 97.62 160 GLY A N 1
ATOM 1229 C CA . GLY A 1 160 ? 4.862 6.299 18.396 1.00 97.62 160 GLY A CA 1
ATOM 1230 C C . GLY A 1 160 ? 6.143 5.835 19.093 1.00 97.62 160 GLY A C 1
ATOM 1231 O O . GLY A 1 160 ? 7.197 6.442 18.909 1.00 97.62 160 GLY A O 1
ATOM 1232 N N . ARG A 1 161 ? 6.095 4.708 19.819 1.00 97.50 161 ARG A N 1
ATOM 1233 C CA . ARG A 1 161 ? 7.294 4.092 20.419 1.00 97.50 161 ARG A CA 1
ATOM 1234 C C . ARG A 1 161 ? 8.281 3.576 19.368 1.00 97.50 161 ARG A C 1
ATOM 1236 O O . ARG A 1 161 ? 9.488 3.644 19.582 1.00 97.50 161 ARG A O 1
ATOM 1243 N N . GLU A 1 162 ? 7.777 3.114 18.228 1.00 97.31 162 GLU A N 1
ATOM 1244 C CA . GLU A 1 162 ? 8.588 2.575 17.132 1.00 97.31 162 GLU A CA 1
ATOM 1245 C C . GLU A 1 162 ? 9.113 3.653 16.173 1.00 97.31 162 GLU A C 1
ATOM 1247 O O . GLU A 1 162 ? 10.085 3.409 15.454 1.00 97.31 162 GLU A O 1
ATOM 1252 N N . LEU A 1 163 ? 8.514 4.852 16.166 1.00 96.00 163 LEU A N 1
ATOM 1253 C CA . LEU A 1 163 ? 8.780 5.907 15.181 1.00 96.00 163 LEU A CA 1
ATOM 1254 C C . LEU A 1 163 ? 10.269 6.194 15.007 1.00 96.00 163 LEU A C 1
ATOM 1256 O O . LEU A 1 163 ? 10.755 6.230 13.881 1.00 96.00 163 LEU A O 1
ATOM 1260 N N . ARG A 1 164 ? 11.016 6.356 16.103 1.00 93.69 164 ARG A N 1
ATOM 1261 C CA . ARG A 1 164 ? 12.451 6.670 16.033 1.00 93.69 164 ARG A CA 1
ATOM 1262 C C . ARG A 1 164 ? 13.270 5.546 15.395 1.00 93.69 164 ARG A C 1
ATOM 1264 O O . ARG A 1 164 ? 14.217 5.816 14.664 1.00 93.69 164 ARG A O 1
ATOM 1271 N N . SER A 1 165 ? 12.933 4.291 15.682 1.00 93.75 165 SER A N 1
ATOM 1272 C CA . SER A 1 165 ? 13.621 3.135 15.097 1.00 93.75 165 SER A CA 1
ATOM 1273 C C . SER A 1 165 ? 13.297 3.021 13.605 1.00 93.75 165 SER A C 1
ATOM 1275 O O . SER A 1 165 ? 14.195 2.889 12.770 1.00 93.75 165 SER A O 1
ATOM 1277 N N . VAL A 1 166 ? 12.014 3.157 13.261 1.00 93.44 166 VAL A N 1
ATOM 1278 C CA . VAL A 1 166 ? 11.502 3.042 11.891 1.00 93.44 166 VAL A CA 1
ATOM 1279 C C . VAL A 1 166 ? 11.928 4.219 11.011 1.00 93.44 166 VAL A C 1
ATOM 1281 O O . VAL A 1 166 ? 12.259 4.011 9.850 1.00 93.44 166 VAL A O 1
ATOM 1284 N N . SER A 1 167 ? 12.004 5.446 11.517 1.00 91.75 167 SER A N 1
ATOM 1285 C CA . SER A 1 167 ? 12.438 6.584 10.697 1.00 91.75 167 SER A CA 1
ATOM 1286 C C . SER A 1 167 ? 13.904 6.466 10.267 1.00 91.75 167 SER A C 1
ATOM 1288 O O . SER A 1 167 ? 14.254 6.833 9.144 1.00 91.75 167 SER A O 1
ATOM 1290 N N . LEU A 1 168 ? 14.742 5.878 11.128 1.00 88.50 168 LEU A N 1
ATOM 1291 C CA . LEU A 1 168 ? 16.163 5.647 10.872 1.00 88.50 168 LEU A CA 1
ATOM 1292 C C . LEU A 1 168 ? 16.431 4.380 10.049 1.00 88.50 168 LEU A C 1
ATOM 1294 O O . LEU A 1 168 ? 17.326 4.380 9.206 1.00 88.50 168 LEU A O 1
ATOM 1298 N N . ARG A 1 169 ? 15.696 3.291 10.310 1.00 85.69 169 ARG A N 1
ATOM 1299 C CA . ARG A 1 169 ? 16.007 1.940 9.789 1.00 85.69 169 ARG A CA 1
ATOM 1300 C C . ARG A 1 169 ? 14.875 1.281 9.006 1.00 85.69 169 ARG A C 1
ATOM 1302 O O . ARG A 1 169 ? 15.078 0.219 8.426 1.00 85.69 169 ARG A O 1
ATOM 1309 N N . GLY A 1 170 ? 13.690 1.874 9.027 1.00 75.31 170 GLY A N 1
ATOM 1310 C CA . GLY A 1 170 ? 12.510 1.375 8.340 1.00 75.31 170 GLY A CA 1
ATOM 1311 C C . GLY A 1 170 ? 12.677 1.411 6.828 1.00 75.31 170 GLY A C 1
ATOM 1312 O O . GLY A 1 170 ? 13.296 2.322 6.268 1.00 75.31 170 GLY A O 1
ATOM 1313 N N . SER A 1 171 ? 12.098 0.409 6.173 1.00 86.56 171 SER A N 1
ATOM 1314 C CA . SER A 1 171 ? 12.166 0.242 4.723 1.00 86.56 171 SER A CA 1
ATOM 1315 C C . SER A 1 171 ? 10.992 0.921 4.029 1.00 86.56 171 SER A C 1
ATOM 1317 O O . SER A 1 171 ? 9.925 0.326 3.843 1.00 86.56 171 SER A O 1
ATOM 1319 N N . LEU A 1 172 ? 11.205 2.181 3.637 1.00 95.25 172 LEU A N 1
ATOM 1320 C CA . LEU A 1 172 ? 10.279 2.909 2.766 1.00 95.25 172 LEU A CA 1
ATOM 1321 C C . LEU A 1 172 ? 10.125 2.191 1.420 1.00 95.25 172 LEU A C 1
ATOM 1323 O O . LEU A 1 172 ? 9.001 2.028 0.955 1.00 95.25 172 LEU A O 1
ATOM 1327 N N . ASP A 1 173 ? 11.215 1.654 0.864 1.00 94.88 173 ASP A N 1
ATOM 1328 C CA . ASP A 1 173 ? 11.188 0.885 -0.385 1.00 94.88 173 ASP A CA 1
ATOM 1329 C C . ASP A 1 173 ? 10.333 -0.379 -0.254 1.00 94.88 173 ASP A C 1
ATOM 1331 O O . ASP A 1 173 ? 9.510 -0.679 -1.111 1.00 94.88 173 ASP A O 1
ATOM 1335 N N . GLY A 1 174 ? 10.444 -1.110 0.858 1.00 96.19 174 GLY A N 1
ATOM 1336 C CA . GLY A 1 174 ? 9.603 -2.276 1.129 1.00 96.19 174 GLY A CA 1
ATOM 1337 C C . GLY A 1 174 ? 8.112 -1.938 1.161 1.00 96.19 174 GLY A C 1
AT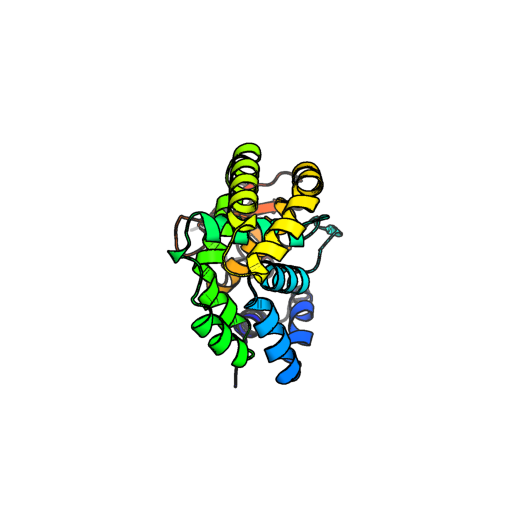OM 1338 O O . GLY A 1 174 ? 7.297 -2.679 0.600 1.00 96.19 174 GLY A O 1
ATOM 1339 N N . ALA A 1 175 ? 7.748 -0.823 1.803 1.00 97.56 175 ALA A N 1
ATOM 1340 C CA . ALA A 1 175 ? 6.373 -0.324 1.828 1.00 97.56 175 ALA A CA 1
ATOM 1341 C C . ALA A 1 175 ? 5.918 0.114 0.426 1.00 97.56 175 ALA A C 1
ATOM 1343 O O . ALA A 1 175 ? 4.834 -0.276 -0.013 1.00 97.56 175 ALA A O 1
ATOM 1344 N N . ARG A 1 176 ? 6.784 0.821 -0.312 1.00 97.69 176 ARG A N 1
ATOM 1345 C CA . ARG A 1 176 ? 6.564 1.250 -1.697 1.00 97.69 176 ARG A CA 1
ATOM 1346 C C . ARG A 1 176 ? 6.287 0.064 -2.615 1.00 97.69 176 ARG A C 1
ATOM 1348 O O . ARG A 1 176 ? 5.239 0.036 -3.249 1.00 97.69 176 ARG A O 1
ATOM 1355 N N . HIS A 1 177 ? 7.154 -0.949 -2.614 1.00 97.19 177 HIS A N 1
ATOM 1356 C CA . HIS A 1 177 ? 6.979 -2.169 -3.405 1.00 97.19 177 HIS A CA 1
ATOM 1357 C C . HIS A 1 177 ? 5.645 -2.860 -3.099 1.00 97.19 177 HIS A C 1
ATOM 1359 O O . HIS A 1 177 ? 4.972 -3.345 -4.005 1.00 97.19 177 HIS A O 1
ATOM 1365 N N . THR A 1 178 ? 5.264 -2.904 -1.817 1.00 97.50 178 THR A N 1
ATOM 1366 C CA . THR A 1 178 ? 4.021 -3.541 -1.359 1.00 97.50 178 THR A CA 1
ATOM 1367 C C . THR A 1 178 ? 2.794 -2.814 -1.916 1.00 97.50 178 THR A C 1
ATOM 1369 O O . THR A 1 178 ? 1.912 -3.456 -2.481 1.00 97.50 178 THR A O 1
ATOM 1372 N N . LEU A 1 179 ? 2.760 -1.482 -1.817 1.00 98.19 179 LEU A N 1
ATOM 1373 C CA . LEU A 1 179 ? 1.662 -0.671 -2.349 1.00 98.19 179 LEU A CA 1
ATOM 1374 C C . LEU A 1 179 ? 1.644 -0.648 -3.884 1.00 98.19 179 LEU A C 1
ATOM 1376 O O . LEU A 1 179 ? 0.570 -0.701 -4.476 1.00 98.19 179 LEU A O 1
ATOM 1380 N N . ASP A 1 180 ? 2.809 -0.636 -4.538 1.00 97.88 180 ASP A N 1
ATOM 1381 C CA . ASP A 1 180 ? 2.913 -0.749 -5.996 1.00 97.88 180 ASP A CA 1
ATOM 1382 C C . ASP A 1 180 ? 2.316 -2.070 -6.490 1.00 97.88 180 ASP A C 1
ATOM 1384 O O . ASP A 1 180 ? 1.490 -2.064 -7.399 1.00 97.88 180 ASP A O 1
ATOM 1388 N N . ALA A 1 181 ? 2.675 -3.193 -5.862 1.00 96.31 181 ALA A N 1
ATOM 1389 C CA . ALA A 1 181 ? 2.155 -4.511 -6.221 1.00 96.31 181 ALA A CA 1
ATOM 1390 C C . ALA A 1 181 ? 0.650 -4.662 -5.969 1.00 96.31 181 ALA A C 1
ATOM 1392 O O . ALA A 1 181 ? -0.030 -5.335 -6.741 1.00 96.31 181 ALA A O 1
ATOM 1393 N N . LEU A 1 182 ? 0.136 -4.037 -4.908 1.00 96.50 182 LEU A N 1
ATOM 1394 C CA . LEU A 1 182 ? -1.294 -3.993 -4.624 1.00 96.50 182 LEU A CA 1
ATOM 1395 C C . LEU A 1 182 ? -2.050 -3.212 -5.708 1.00 96.50 182 LEU A C 1
ATOM 1397 O O . LEU A 1 182 ? -3.011 -3.714 -6.282 1.00 96.50 182 LEU A O 1
ATOM 1401 N N . LEU A 1 183 ? -1.601 -1.991 -6.008 1.00 96.06 183 LEU A N 1
ATOM 1402 C CA . LEU A 1 183 ? -2.331 -1.061 -6.868 1.00 96.06 183 LEU A CA 1
ATOM 1403 C C . LEU A 1 183 ? -2.294 -1.456 -8.351 1.00 96.06 183 LEU A C 1
ATOM 1405 O O . LEU A 1 183 ? -3.276 -1.240 -9.059 1.00 96.06 183 LEU A O 1
ATOM 1409 N N . VAL A 1 184 ? -1.195 -2.037 -8.849 1.00 95.12 184 VAL A N 1
ATOM 1410 C CA . VAL A 1 184 ? -1.110 -2.481 -10.259 1.00 95.12 184 VAL A CA 1
ATOM 1411 C C . VAL A 1 184 ? -2.045 -3.638 -10.590 1.00 95.12 184 VAL A C 1
ATOM 1413 O O . VAL A 1 184 ? -2.408 -3.786 -11.756 1.00 95.12 184 VAL A O 1
ATOM 1416 N N . ALA A 1 185 ? -2.460 -4.432 -9.597 1.00 90.31 185 ALA A N 1
ATOM 1417 C CA . ALA A 1 185 ? -3.323 -5.589 -9.817 1.00 90.31 185 ALA A CA 1
ATOM 1418 C C . ALA A 1 185 ? -4.668 -5.200 -10.457 1.00 90.31 185 ALA A C 1
ATOM 1420 O O . ALA A 1 185 ? -5.174 -5.930 -11.303 1.00 90.31 185 ALA A O 1
ATOM 1421 N N . ALA A 1 186 ? -5.207 -4.024 -10.118 1.00 89.50 186 ALA A N 1
ATOM 1422 C CA . ALA A 1 186 ? -6.458 -3.514 -10.682 1.00 89.50 186 ALA A CA 1
ATOM 1423 C C . ALA A 1 186 ? -6.350 -3.078 -12.157 1.00 89.50 186 ALA A C 1
ATOM 1425 O O . ALA A 1 186 ? -7.370 -2.916 -12.820 1.00 89.50 186 ALA A O 1
ATOM 1426 N N . TYR A 1 187 ? -5.131 -2.878 -12.666 1.00 90.62 187 TYR A N 1
ATOM 1427 C CA . TYR A 1 187 ? -4.863 -2.388 -14.023 1.00 90.62 187 TYR A CA 1
ATOM 1428 C C . TYR A 1 187 ? -4.147 -3.417 -14.895 1.00 90.62 187 TYR A C 1
ATOM 1430 O O . TYR A 1 187 ? -3.587 -3.050 -15.924 1.00 90.62 187 TYR A O 1
ATOM 1438 N N . GLU A 1 188 ? -4.095 -4.677 -14.451 1.00 88.31 188 GLU A N 1
ATOM 1439 C CA . GLU A 1 188 ? -3.365 -5.749 -15.142 1.00 88.31 188 GLU A CA 1
ATOM 1440 C C . GLU A 1 188 ? -1.884 -5.389 -15.398 1.00 88.31 188 GLU A C 1
ATOM 1442 O O . GLU A 1 188 ? -1.247 -5.855 -16.343 1.00 88.31 188 GLU A O 1
ATOM 1447 N N . GLY A 1 189 ? -1.328 -4.521 -14.544 1.00 91.25 189 GLY A N 1
ATOM 1448 C CA . GLY A 1 189 ? 0.012 -3.971 -14.697 1.00 91.25 189 GLY A CA 1
ATOM 1449 C C . GLY A 1 189 ? 1.113 -4.919 -14.224 1.00 91.25 189 GLY A C 1
ATOM 1450 O O . GLY A 1 189 ? 0.886 -6.043 -13.771 1.00 91.25 189 GLY A O 1
ATOM 1451 N N . HIS A 1 190 ? 2.355 -4.447 -14.297 1.00 93.50 190 HIS A N 1
ATOM 1452 C CA . HIS A 1 190 ? 3.520 -5.227 -13.887 1.00 93.50 190 HIS A CA 1
ATOM 1453 C C . HIS A 1 190 ? 3.948 -4.873 -12.461 1.00 93.50 190 HIS A C 1
ATOM 1455 O O . HIS A 1 190 ? 4.505 -3.810 -12.203 1.00 93.50 190 HIS A O 1
ATOM 1461 N N . ALA A 1 191 ? 3.698 -5.783 -11.517 1.00 94.38 191 ALA A N 1
ATOM 1462 C CA . ALA A 1 191 ? 4.135 -5.619 -10.132 1.00 94.38 191 ALA A CA 1
ATOM 1463 C C . ALA A 1 191 ? 5.665 -5.694 -9.992 1.00 94.38 191 ALA A C 1
ATOM 1465 O O . ALA A 1 191 ? 6.317 -6.370 -10.798 1.00 94.38 191 ALA A O 1
ATOM 1466 N N . PRO A 1 192 ? 6.250 -5.087 -8.941 1.00 95.50 192 PRO A N 1
ATOM 1467 C CA . PRO A 1 192 ? 7.648 -5.307 -8.598 1.00 95.50 192 PRO A CA 1
ATOM 1468 C C . PRO A 1 192 ? 8.019 -6.801 -8.577 1.00 95.50 192 PRO A C 1
ATOM 1470 O O . PRO A 1 192 ? 7.289 -7.658 -8.090 1.00 95.50 192 PRO A O 1
ATOM 1473 N N . GLY A 1 193 ? 9.160 -7.148 -9.158 1.00 93.62 193 GLY A N 1
ATOM 1474 C CA . GLY A 1 193 ? 9.610 -8.527 -9.330 1.00 93.62 193 GLY A CA 1
ATOM 1475 C C . GLY A 1 193 ? 9.143 -9.184 -10.627 1.00 93.62 193 GLY A C 1
ATOM 1476 O O . GLY A 1 193 ? 9.608 -10.283 -10.923 1.00 93.62 193 GLY A O 1
ATOM 1477 N N . THR A 1 194 ? 8.272 -8.536 -11.408 1.00 93.50 194 THR A N 1
ATOM 1478 C CA . THR A 1 194 ? 7.891 -9.006 -12.749 1.00 93.50 194 THR A CA 1
ATOM 1479 C C . THR A 1 194 ? 9.074 -8.885 -13.706 1.00 93.50 194 THR A C 1
ATOM 1481 O O . THR A 1 194 ? 9.759 -7.860 -13.732 1.00 93.50 194 THR A O 1
ATOM 1484 N N . ARG A 1 195 ? 9.303 -9.934 -14.502 1.00 94.12 195 ARG A N 1
ATOM 1485 C CA . ARG A 1 195 ? 10.312 -9.959 -15.565 1.00 94.12 195 ARG A CA 1
ATOM 1486 C C . ARG A 1 195 ? 9.754 -9.346 -16.836 1.00 94.12 195 ARG A C 1
ATOM 1488 O O . ARG A 1 195 ? 8.688 -9.745 -17.300 1.00 94.12 195 ARG A O 1
ATOM 1495 N N . VAL A 1 196 ? 10.482 -8.386 -17.385 1.00 94.00 196 VAL A N 1
ATOM 1496 C CA . VAL A 1 196 ? 10.028 -7.577 -18.514 1.00 94.00 196 VAL A CA 1
ATOM 1497 C C . VAL A 1 196 ? 11.140 -7.377 -19.529 1.00 94.00 196 VAL A C 1
ATOM 1499 O O . VAL A 1 196 ? 12.319 -7.482 -19.192 1.00 94.00 196 VAL A O 1
ATOM 1502 N N . ARG A 1 197 ? 10.760 -7.067 -20.764 1.00 94.00 197 ARG A N 1
ATOM 1503 C CA . ARG A 1 197 ? 11.658 -6.689 -21.850 1.00 94.00 197 ARG A CA 1
ATOM 1504 C C . ARG A 1 197 ? 11.279 -5.306 -22.363 1.00 94.00 197 ARG A C 1
ATOM 1506 O O . ARG A 1 197 ? 10.093 -4.996 -22.468 1.00 94.00 197 ARG A O 1
ATOM 1513 N N . ALA A 1 198 ? 12.272 -4.498 -22.720 1.00 90.75 198 ALA A N 1
ATOM 1514 C CA . ALA A 1 198 ? 12.027 -3.245 -23.426 1.00 90.75 198 ALA A CA 1
ATOM 1515 C C . ALA A 1 198 ? 11.941 -3.512 -24.944 1.00 90.75 198 ALA A C 1
ATOM 1517 O O . ALA A 1 198 ? 12.850 -4.127 -25.512 1.00 90.75 198 ALA A O 1
ATOM 1518 N N . PRO A 1 199 ? 10.858 -3.105 -25.630 1.00 85.88 199 PRO A N 1
ATOM 1519 C CA . PRO A 1 199 ? 10.716 -3.322 -27.065 1.00 85.88 199 PRO A CA 1
ATOM 1520 C C . PRO A 1 199 ? 11.481 -2.275 -27.894 1.00 85.88 199 PRO A C 1
ATOM 1522 O O . PRO A 1 199 ? 11.959 -2.597 -28.980 1.00 85.88 199 PRO A O 1
ATOM 1525 N N . GLY A 1 200 ? 11.634 -1.045 -27.393 1.00 82.44 200 GLY A N 1
ATOM 1526 C CA . GLY A 1 200 ? 12.190 0.090 -28.140 1.00 82.44 200 GLY A CA 1
ATOM 1527 C C . GLY A 1 200 ? 13.647 0.444 -27.799 1.00 82.44 200 GLY A C 1
ATOM 1528 O O . GLY A 1 200 ? 14.141 0.070 -26.732 1.00 82.44 200 GLY A O 1
ATOM 1529 N N . PRO A 1 201 ? 14.358 1.170 -28.685 1.00 83.75 201 PRO A N 1
ATOM 1530 C CA . PRO A 1 201 ? 15.669 1.745 -28.376 1.00 83.75 201 PRO A CA 1
ATOM 1531 C C . PRO A 1 201 ? 15.584 2.734 -27.195 1.00 83.75 201 PRO A C 1
ATOM 1533 O O . PRO A 1 201 ? 14.533 3.337 -26.996 1.00 83.75 201 PRO A O 1
ATOM 1536 N N . PRO A 1 202 ? 16.672 2.957 -26.433 1.00 87.62 202 PRO A N 1
ATOM 1537 C CA . PRO A 1 202 ? 17.992 2.332 -26.561 1.00 87.62 202 PRO A CA 1
ATOM 1538 C C . PRO A 1 202 ? 18.088 0.951 -25.889 1.00 87.62 202 PRO A C 1
ATOM 1540 O O . PRO A 1 202 ? 19.116 0.292 -25.995 1.00 87.62 202 PRO A O 1
ATOM 1543 N N . TRP A 1 203 ? 17.027 0.492 -25.221 1.00 87.06 203 TRP A N 1
ATOM 1544 C CA . TRP A 1 203 ? 17.037 -0.718 -24.388 1.00 87.06 203 TRP A CA 1
ATOM 1545 C C . TRP A 1 203 ? 16.468 -1.955 -25.096 1.00 87.06 203 TRP A C 1
ATOM 1547 O O . TRP A 1 203 ? 16.165 -2.957 -24.449 1.00 87.06 203 TRP A O 1
ATOM 1557 N N . SER A 1 204 ? 16.289 -1.880 -26.416 1.00 87.88 204 SER A N 1
ATOM 1558 C CA . SER A 1 204 ? 15.563 -2.890 -27.186 1.00 87.88 204 SER A CA 1
ATOM 1559 C C . SER A 1 204 ? 16.164 -4.279 -26.984 1.00 87.88 204 SER A C 1
ATOM 1561 O O . SER A 1 204 ? 17.368 -4.484 -27.128 1.00 87.88 204 SER A O 1
ATOM 1563 N N . GLY A 1 205 ? 15.314 -5.237 -26.620 1.00 85.44 205 GLY A N 1
ATOM 1564 C CA . GLY A 1 205 ? 15.709 -6.626 -26.400 1.00 85.44 205 GLY A CA 1
ATOM 1565 C C . GLY A 1 205 ? 16.305 -6.915 -25.019 1.00 85.44 205 GLY A C 1
ATOM 1566 O O . GLY A 1 205 ? 16.393 -8.086 -24.648 1.00 85.44 205 GLY A O 1
ATOM 1567 N N . LEU A 1 206 ? 16.651 -5.896 -24.223 1.00 91.75 206 LEU A N 1
ATOM 1568 C CA . LEU A 1 206 ? 17.150 -6.107 -22.866 1.00 91.75 206 LEU A CA 1
ATOM 1569 C C . LEU A 1 206 ? 16.030 -6.577 -21.944 1.00 91.75 206 LEU A C 1
ATOM 1571 O O . LEU A 1 206 ? 14.917 -6.045 -21.958 1.00 91.75 206 LEU A O 1
ATOM 1575 N N . THR A 1 207 ? 16.355 -7.566 -21.114 1.00 94.44 207 THR A N 1
ATOM 1576 C CA . THR A 1 207 ? 15.457 -8.086 -20.083 1.00 94.44 207 THR A CA 1
ATOM 1577 C C . THR A 1 207 ? 15.844 -7.512 -18.725 1.00 94.44 207 THR A C 1
ATOM 1579 O O . THR A 1 207 ? 17.023 -7.308 -18.425 1.00 94.44 207 THR A O 1
ATOM 1582 N N . GLY A 1 208 ? 14.843 -7.224 -17.905 1.00 94.44 208 GLY A N 1
ATOM 1583 C CA . GLY A 1 208 ? 15.019 -6.696 -16.564 1.00 94.44 208 GLY A CA 1
ATOM 1584 C C . GLY A 1 208 ? 13.900 -7.104 -15.622 1.00 94.44 208 GLY A C 1
ATOM 1585 O O . GLY A 1 208 ? 12.987 -7.858 -15.967 1.00 94.44 208 GLY A O 1
ATOM 1586 N N . THR A 1 209 ? 13.990 -6.595 -14.402 1.00 95.19 209 THR A N 1
ATOM 1587 C CA . THR A 1 209 ? 12.993 -6.776 -13.349 1.00 95.19 209 THR A CA 1
ATOM 1588 C C . THR A 1 209 ? 12.374 -5.427 -13.020 1.00 95.19 209 THR A C 1
ATOM 1590 O O . THR A 1 209 ? 13.103 -4.467 -12.769 1.00 95.19 209 THR A O 1
ATOM 1593 N N . VAL A 1 210 ? 11.045 -5.354 -12.968 1.00 95.81 210 VAL A N 1
ATOM 1594 C CA . VAL A 1 210 ? 10.348 -4.183 -12.420 1.00 95.81 210 VAL A CA 1
ATOM 1595 C C . VAL A 1 210 ? 10.705 -4.060 -10.942 1.00 95.81 210 VAL A C 1
ATOM 1597 O O . VAL A 1 210 ? 10.530 -5.008 -10.182 1.00 95.81 210 VAL A O 1
ATOM 1600 N N . VAL A 1 211 ? 11.216 -2.913 -10.521 1.00 96.00 211 VAL A N 1
ATOM 1601 C CA . VAL A 1 211 ? 11.559 -2.625 -9.122 1.00 96.00 211 VAL A CA 1
ATOM 1602 C C . VAL A 1 211 ? 10.667 -1.548 -8.520 1.00 96.00 211 VAL A C 1
ATOM 1604 O O . VAL A 1 211 ? 10.568 -1.476 -7.308 1.00 96.00 211 VAL A O 1
ATOM 1607 N N . GLY A 1 212 ? 9.938 -0.788 -9.331 1.00 95.94 212 GLY A N 1
ATOM 1608 C CA . GLY A 1 212 ? 8.996 0.217 -8.853 1.00 95.94 212 GLY A CA 1
ATOM 1609 C C . GLY A 1 212 ? 7.985 0.590 -9.925 1.00 95.94 212 GLY A C 1
ATOM 1610 O O . GLY A 1 212 ? 8.154 0.270 -11.105 1.00 95.94 212 GLY A O 1
ATOM 1611 N N . VAL A 1 213 ? 6.913 1.256 -9.509 1.00 97.50 213 VAL A N 1
ATOM 1612 C CA . VAL A 1 213 ? 5.851 1.710 -10.412 1.00 97.50 213 VAL A CA 1
ATOM 1613 C C . VAL A 1 213 ? 5.673 3.218 -10.270 1.00 97.50 213 VAL A C 1
ATOM 1615 O O . VAL A 1 213 ? 5.698 3.771 -9.162 1.00 97.50 213 VAL A O 1
ATOM 1618 N N . ARG A 1 214 ? 5.506 3.884 -11.416 1.00 96.56 214 ARG A N 1
ATOM 1619 C CA . ARG A 1 214 ? 5.206 5.310 -11.518 1.00 96.56 214 ARG A CA 1
ATOM 1620 C C . ARG A 1 214 ? 3.726 5.519 -11.768 1.00 96.56 214 ARG A C 1
ATOM 1622 O O . ARG A 1 214 ? 3.059 4.773 -12.484 1.00 96.56 214 ARG A O 1
ATOM 1629 N N . TRP A 1 215 ? 3.214 6.563 -11.143 1.00 95.44 215 TRP A N 1
ATOM 1630 C CA . TRP A 1 215 ? 1.807 6.666 -10.836 1.00 95.44 215 TRP A CA 1
ATOM 1631 C C . TRP A 1 215 ? 1.330 8.114 -11.001 1.00 95.44 215 TRP A C 1
ATOM 1633 O O . TRP A 1 215 ? 1.868 9.003 -10.346 1.00 95.44 215 TRP A O 1
ATOM 1643 N N . PRO A 1 216 ? 0.311 8.374 -11.836 1.00 93.19 216 PRO A N 1
ATOM 1644 C CA . PRO A 1 216 ? -0.336 9.684 -11.912 1.00 93.19 216 PRO A CA 1
ATOM 1645 C C . PRO 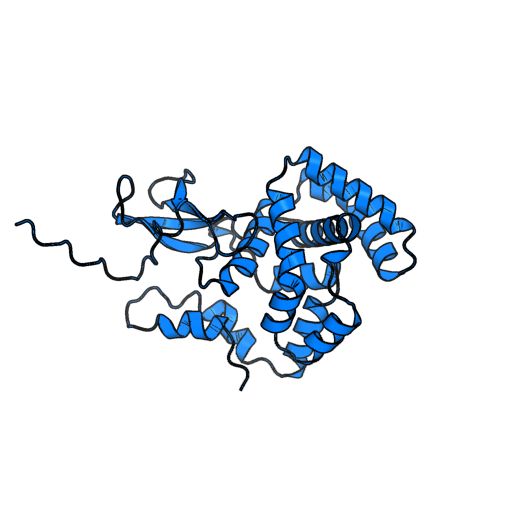A 1 216 ? -1.234 9.952 -10.691 1.00 93.19 216 PRO A C 1
ATOM 1647 O O . PRO A 1 216 ? -1.459 9.088 -9.843 1.00 93.19 216 PRO A O 1
ATOM 1650 N N . ALA A 1 217 ? -1.841 11.138 -10.613 1.00 86.88 217 ALA A N 1
ATOM 1651 C CA . ALA A 1 217 ? -2.777 11.471 -9.536 1.00 86.88 217 ALA A CA 1
ATOM 1652 C C . ALA A 1 217 ? -4.089 10.653 -9.543 1.00 86.88 217 ALA A C 1
ATOM 1654 O O . ALA A 1 217 ? -4.848 10.715 -8.583 1.00 86.88 217 ALA A O 1
ATOM 1655 N N . ALA A 1 218 ? -4.397 9.887 -10.585 1.00 88.06 218 ALA A N 1
ATOM 1656 C CA . ALA A 1 218 ? -5.500 8.924 -10.621 1.00 88.06 218 ALA A CA 1
ATOM 1657 C C . ALA A 1 218 ? -5.320 7.995 -11.830 1.00 88.06 218 ALA A C 1
ATOM 1659 O O . ALA A 1 218 ? -4.667 8.388 -12.793 1.00 88.06 218 ALA A O 1
ATOM 1660 N N . GLY A 1 219 ? -5.923 6.805 -11.797 1.00 92.81 219 GLY A N 1
ATOM 1661 C CA . GLY A 1 219 ? -5.906 5.874 -12.929 1.00 92.81 219 GLY A CA 1
ATOM 1662 C C . GLY A 1 219 ? -4.677 4.950 -12.990 1.00 92.81 219 GLY A C 1
ATOM 1663 O O . GLY A 1 219 ? -4.038 4.721 -11.954 1.00 92.81 219 GLY A O 1
ATOM 1664 N N . PRO A 1 220 ? -4.379 4.386 -14.180 1.00 95.12 220 PRO A N 1
ATOM 1665 C CA . PRO A 1 220 ? -3.373 3.338 -14.356 1.00 95.12 220 PRO A CA 1
ATOM 1666 C C . PRO A 1 220 ? -1.936 3.849 -14.150 1.00 95.12 220 PRO A C 1
ATOM 1668 O O . PRO A 1 220 ? -1.707 5.062 -14.110 1.00 95.12 220 PRO A O 1
ATOM 1671 N N . PRO A 1 221 ? -0.946 2.944 -14.031 1.00 96.31 221 PRO A N 1
ATOM 1672 C CA . PRO A 1 221 ? 0.468 3.311 -14.024 1.00 96.31 221 PRO A CA 1
ATOM 1673 C C . PRO A 1 221 ? 0.852 4.173 -15.229 1.00 96.31 221 PRO A C 1
ATOM 1675 O O . PRO A 1 221 ? 0.447 3.892 -16.355 1.00 96.31 221 PRO A O 1
ATOM 1678 N N . SER A 1 222 ? 1.676 5.197 -15.005 1.00 96.44 222 SER A N 1
ATOM 1679 C CA . SER A 1 222 ? 2.264 5.995 -16.090 1.00 96.44 222 SER A CA 1
ATOM 1680 C C . SER A 1 222 ? 3.578 5.403 -16.603 1.00 96.44 222 SER A C 1
ATOM 1682 O O . SER A 1 222 ? 3.991 5.689 -17.726 1.00 96.44 222 SER A O 1
ATOM 1684 N N . GLY A 1 223 ? 4.228 4.557 -15.803 1.00 96.75 223 GLY A N 1
ATOM 1685 C CA . GLY A 1 223 ? 5.489 3.925 -16.156 1.00 96.75 223 GLY A CA 1
ATOM 1686 C C . GLY A 1 223 ? 6.014 2.997 -15.072 1.00 96.75 223 GLY A C 1
ATOM 1687 O O . GLY A 1 223 ? 5.379 2.789 -14.036 1.00 96.75 223 GLY A O 1
ATOM 1688 N N . TYR A 1 224 ? 7.200 2.461 -15.319 1.00 97.06 224 TYR A N 1
ATOM 1689 C CA . TYR A 1 224 ? 7.862 1.484 -14.473 1.00 97.06 224 TYR A CA 1
ATOM 1690 C C . TYR A 1 224 ? 9.322 1.863 -14.256 1.00 97.06 224 TYR A C 1
ATOM 1692 O O . TYR A 1 224 ? 9.991 2.385 -15.145 1.00 97.06 224 TYR A O 1
ATOM 1700 N N . GLU A 1 225 ? 9.817 1.551 -13.069 1.00 97.06 225 GLU A N 1
ATOM 1701 C CA . GLU A 1 225 ? 11.239 1.531 -12.759 1.00 97.06 225 GLU A CA 1
ATOM 1702 C C . GLU A 1 225 ? 11.736 0.104 -12.982 1.00 97.06 225 GLU A C 1
ATOM 1704 O O . GLU A 1 225 ? 11.249 -0.836 -12.349 1.00 97.06 225 GLU A O 1
ATOM 1709 N N . VAL A 1 226 ? 12.684 -0.077 -13.895 1.00 96.25 226 VAL A N 1
ATOM 1710 C CA . VAL A 1 226 ? 13.204 -1.382 -14.308 1.00 96.25 226 VAL A CA 1
ATOM 1711 C C . VAL A 1 226 ? 14.704 -1.434 -14.062 1.00 96.25 226 VAL A C 1
ATOM 1713 O O . VAL A 1 226 ? 15.447 -0.542 -14.462 1.00 96.25 226 VAL A O 1
ATOM 1716 N N . ARG A 1 227 ? 15.159 -2.506 -13.414 1.00 95.50 227 ARG A N 1
ATOM 1717 C CA . ARG A 1 227 ? 16.579 -2.849 -13.310 1.00 95.50 227 ARG A CA 1
ATOM 1718 C C . ARG A 1 227 ? 16.891 -3.923 -14.344 1.00 95.50 227 ARG A C 1
ATOM 1720 O O . ARG A 1 227 ? 16.359 -5.031 -14.240 1.00 95.50 227 ARG A O 1
ATOM 1727 N N . PHE A 1 228 ? 17.693 -3.589 -15.349 1.00 94.75 228 PHE A N 1
ATOM 1728 C CA . PHE A 1 228 ? 18.092 -4.535 -16.393 1.00 94.75 228 PHE A CA 1
ATOM 1729 C C . PHE A 1 228 ? 19.151 -5.514 -15.872 1.00 94.75 228 PHE A C 1
ATOM 1731 O O . PHE A 1 228 ? 19.915 -5.191 -14.972 1.00 94.75 228 PHE A O 1
ATOM 1738 N N . ASP A 1 229 ? 19.220 -6.723 -16.429 1.00 92.81 229 ASP A N 1
ATOM 1739 C CA . ASP A 1 229 ? 20.176 -7.733 -15.936 1.00 92.81 229 ASP A CA 1
ATOM 1740 C C . ASP A 1 229 ? 21.634 -7.332 -16.169 1.00 92.81 229 ASP A C 1
ATOM 1742 O O . ASP A 1 229 ? 22.511 -7.643 -15.367 1.00 92.81 229 ASP A O 1
ATOM 1746 N N . ALA A 1 230 ? 21.877 -6.648 -17.286 1.00 88.81 230 ALA A N 1
ATOM 1747 C CA . ALA A 1 230 ? 23.199 -6.204 -17.702 1.00 88.81 230 ALA A CA 1
ATOM 1748 C C . ALA A 1 230 ? 23.611 -4.855 -17.083 1.00 88.81 230 ALA A C 1
ATOM 1750 O O . ALA A 1 230 ? 24.759 -4.449 -17.245 1.00 88.81 230 ALA A O 1
ATOM 1751 N N . ASP A 1 231 ? 22.697 -4.153 -16.401 1.00 86.94 231 ASP A N 1
ATOM 1752 C CA . ASP A 1 231 ? 22.937 -2.818 -15.845 1.00 86.94 231 ASP A CA 1
ATOM 1753 C C . ASP A 1 231 ? 22.301 -2.689 -14.447 1.00 86.94 231 ASP A C 1
ATOM 1755 O O . ASP A 1 231 ? 21.075 -2.741 -14.319 1.00 86.94 231 ASP A O 1
ATOM 1759 N N . PRO A 1 232 ? 23.098 -2.486 -13.380 1.00 84.25 232 PRO A N 1
ATOM 1760 C CA . PRO A 1 232 ? 22.559 -2.328 -12.032 1.00 84.25 232 PRO A CA 1
ATOM 1761 C C . PRO A 1 232 ? 21.728 -1.046 -11.854 1.00 84.25 232 PRO A C 1
ATOM 1763 O O . PRO A 1 232 ? 20.962 -0.956 -10.886 1.00 84.25 232 PRO A O 1
ATOM 1766 N N . ALA A 1 233 ? 21.870 -0.057 -12.744 1.00 91.94 233 ALA A N 1
ATOM 1767 C CA . ALA A 1 233 ? 21.114 1.183 -12.680 1.00 91.94 233 ALA A CA 1
ATOM 1768 C C . ALA A 1 233 ? 19.618 0.947 -12.930 1.00 91.94 233 ALA A C 1
ATOM 1770 O O . ALA A 1 233 ? 19.203 0.171 -13.792 1.00 91.94 233 ALA A O 1
ATOM 1771 N N . VAL A 1 234 ? 18.791 1.667 -12.174 1.00 93.94 234 VAL A N 1
ATOM 1772 C CA . VAL A 1 234 ? 17.345 1.693 -12.395 1.00 93.94 234 VAL A CA 1
ATOM 1773 C C . VAL A 1 234 ? 17.045 2.637 -13.553 1.00 93.94 234 VAL A C 1
ATOM 1775 O O . VAL A 1 234 ? 17.537 3.766 -13.592 1.00 93.94 234 VAL A O 1
ATOM 1778 N N . ARG A 1 235 ? 16.245 2.163 -14.505 1.00 95.06 235 ARG A N 1
ATOM 1779 C CA . ARG A 1 235 ? 15.781 2.919 -15.667 1.00 95.06 235 ARG A CA 1
ATOM 1780 C C . ARG A 1 235 ? 14.284 3.143 -15.569 1.00 95.06 235 ARG A C 1
ATOM 1782 O O . ARG A 1 235 ? 13.547 2.247 -15.172 1.00 95.06 235 ARG A O 1
ATOM 1789 N N . GLU A 1 236 ? 13.845 4.332 -15.948 1.00 95.19 236 GLU A N 1
ATOM 1790 C CA . GLU A 1 236 ? 12.426 4.639 -16.065 1.00 95.19 236 GLU A CA 1
ATOM 1791 C C . GLU A 1 236 ? 11.961 4.371 -17.491 1.00 95.19 236 GLU A C 1
ATOM 1793 O O . GLU A 1 236 ? 12.583 4.837 -18.444 1.00 95.19 236 GLU A O 1
ATOM 1798 N N . LEU A 1 237 ? 10.870 3.626 -17.614 1.00 94.56 237 LEU A N 1
ATOM 1799 C CA . LEU A 1 237 ? 10.218 3.303 -18.877 1.00 94.56 237 LEU A CA 1
ATOM 1800 C C . LEU A 1 237 ? 8.745 3.704 -18.792 1.00 94.56 237 LEU A C 1
ATOM 1802 O O . LEU A 1 237 ? 8.111 3.552 -17.744 1.00 94.56 237 LEU A O 1
ATOM 1806 N N . GLY A 1 238 ? 8.183 4.204 -19.886 1.00 94.31 238 GLY A N 1
ATOM 1807 C CA . GLY A 1 238 ? 6.749 4.445 -20.008 1.00 94.31 238 GLY A CA 1
ATOM 1808 C C . GLY A 1 238 ? 5.948 3.144 -19.932 1.00 94.31 238 GLY A C 1
ATOM 1809 O O . GLY A 1 238 ? 6.459 2.060 -20.212 1.00 94.31 238 GLY A O 1
ATOM 1810 N N . ALA A 1 239 ? 4.663 3.227 -19.575 1.00 91.94 239 ALA A N 1
ATOM 1811 C CA . ALA A 1 239 ? 3.831 2.030 -19.412 1.00 91.94 239 ALA A CA 1
ATOM 1812 C C . ALA A 1 239 ? 3.734 1.166 -20.690 1.00 91.94 239 ALA A C 1
ATOM 1814 O O . ALA A 1 239 ? 3.656 -0.053 -20.588 1.00 91.94 239 ALA A O 1
ATOM 1815 N N . GLY A 1 240 ? 3.790 1.783 -21.878 1.00 88.38 240 GLY A N 1
ATOM 1816 C CA . GLY A 1 240 ? 3.809 1.088 -23.175 1.00 88.38 240 GLY A CA 1
ATOM 1817 C C . GLY A 1 240 ? 5.190 0.601 -23.633 1.00 88.38 240 GLY A C 1
ATOM 1818 O O . GLY A 1 240 ? 5.299 -0.044 -24.671 1.00 88.38 240 GLY A O 1
ATOM 1819 N N . GLU A 1 241 ? 6.250 0.898 -22.880 1.00 89.88 241 GLU A N 1
ATOM 1820 C CA . GLU A 1 241 ? 7.638 0.529 -23.202 1.00 89.88 241 GLU A CA 1
ATOM 1821 C C . GLU A 1 241 ? 8.097 -0.724 -22.445 1.00 89.88 241 GLU A C 1
ATOM 1823 O O . GLU A 1 241 ? 9.284 -1.048 -22.399 1.00 89.88 241 GLU A O 1
ATOM 1828 N N . VAL A 1 242 ? 7.156 -1.436 -21.830 1.00 89.06 242 VAL A N 1
ATOM 1829 C CA . VAL A 1 242 ? 7.421 -2.609 -21.010 1.00 89.06 242 VAL A CA 1
ATOM 1830 C C . VAL A 1 242 ? 6.492 -3.721 -21.461 1.00 89.06 242 VAL A C 1
ATOM 1832 O O . VAL A 1 242 ? 5.276 -3.567 -21.428 1.00 89.06 242 VAL A O 1
ATOM 1835 N N . VAL A 1 243 ? 7.072 -4.842 -21.885 1.00 90.38 243 VAL A N 1
ATOM 1836 C CA . VAL A 1 243 ? 6.318 -6.057 -22.213 1.00 90.38 243 VAL A CA 1
ATOM 1837 C C . VAL A 1 243 ? 6.788 -7.220 -21.342 1.00 90.38 243 VAL A C 1
ATOM 1839 O O . VAL A 1 243 ? 7.957 -7.241 -20.939 1.00 90.38 243 VAL A O 1
ATOM 1842 N N . PRO A 1 244 ? 5.925 -8.201 -21.035 1.00 89.12 244 PRO A N 1
ATOM 1843 C CA . PRO A 1 244 ? 6.340 -9.428 -20.366 1.00 89.12 244 PRO A CA 1
ATOM 1844 C C . PRO A 1 244 ? 7.490 -10.111 -21.117 1.00 89.12 244 PRO A C 1
ATOM 1846 O O . PRO A 1 244 ? 7.483 -10.192 -22.345 1.00 89.12 244 PRO A O 1
ATOM 1849 N N . ALA A 1 245 ? 8.503 -10.585 -20.387 1.00 84.88 245 ALA A N 1
ATOM 1850 C CA . ALA A 1 245 ? 9.693 -11.188 -20.998 1.00 84.88 245 ALA A CA 1
ATOM 1851 C C . ALA A 1 245 ? 9.402 -12.502 -21.754 1.00 84.88 245 ALA A C 1
ATOM 1853 O O . ALA A 1 245 ? 10.178 -12.900 -22.618 1.00 84.88 245 ALA A O 1
ATOM 1854 N N . ASP A 1 246 ? 8.299 -13.166 -21.416 1.00 80.31 246 ASP A N 1
ATOM 1855 C CA . ASP A 1 246 ? 7.777 -14.390 -22.025 1.00 80.31 246 ASP A CA 1
ATOM 1856 C C . ASP A 1 246 ? 6.899 -14.135 -23.262 1.00 80.31 246 ASP A C 1
ATOM 1858 O O . ASP A 1 246 ? 6.566 -15.079 -23.979 1.00 80.31 246 ASP A O 1
ATOM 1862 N N . GLN A 1 247 ? 6.554 -12.878 -23.564 1.00 74.62 247 GLN A N 1
ATOM 1863 C CA . GLN A 1 247 ? 5.774 -12.553 -24.752 1.00 74.62 247 GLN A CA 1
ATOM 1864 C C . GLN A 1 247 ? 6.650 -12.657 -26.019 1.00 74.62 247 GLN A C 1
ATOM 1866 O O . GLN A 1 247 ? 7.735 -12.062 -26.068 1.00 74.62 247 GLN A O 1
ATOM 1871 N N . PRO A 1 248 ? 6.209 -13.379 -27.070 1.00 65.62 248 PRO A N 1
ATOM 1872 C CA . PRO A 1 248 ? 6.963 -13.482 -28.314 1.00 65.62 248 PRO A CA 1
ATOM 1873 C C . PRO A 1 248 ? 7.186 -12.096 -28.928 1.00 65.62 248 PRO A C 1
ATOM 1875 O O . PRO A 1 248 ? 6.311 -11.229 -28.892 1.00 65.62 248 PRO A O 1
ATOM 1878 N N . ALA A 1 249 ? 8.376 -11.877 -29.495 1.00 64.25 249 ALA A N 1
ATOM 1879 C CA . ALA A 1 249 ? 8.669 -10.630 -30.187 1.00 64.25 249 ALA A CA 1
ATOM 1880 C C . ALA A 1 249 ? 7.681 -10.439 -31.344 1.00 64.25 249 ALA A C 1
ATOM 1882 O O . ALA A 1 249 ? 7.481 -11.361 -32.136 1.00 64.25 249 ALA A O 1
ATOM 1883 N N . ALA A 1 250 ? 7.089 -9.247 -31.451 1.00 61.62 250 ALA A N 1
ATOM 1884 C CA . ALA A 1 250 ? 6.316 -8.900 -32.634 1.00 61.62 250 ALA A CA 1
ATOM 1885 C C . ALA A 1 250 ? 7.209 -9.071 -33.880 1.00 61.62 250 ALA A C 1
ATOM 1887 O O . ALA A 1 250 ? 8.381 -8.676 -33.832 1.00 61.62 250 ALA A O 1
ATOM 1888 N N . PRO A 1 251 ? 6.700 -9.670 -34.972 1.00 55.41 251 PRO A N 1
ATOM 1889 C CA . PRO A 1 251 ? 7.465 -9.794 -36.203 1.00 55.41 251 PRO A CA 1
ATOM 1890 C C . PRO A 1 251 ? 7.873 -8.397 -36.672 1.00 55.41 251 PRO A C 1
ATOM 1892 O O . PRO A 1 251 ? 7.037 -7.494 -36.755 1.00 55.41 251 PRO A O 1
ATOM 1895 N N . GLN A 1 252 ? 9.165 -8.203 -36.943 1.00 53.59 252 GLN A N 1
ATOM 1896 C CA . GLN A 1 252 ? 9.630 -6.962 -37.552 1.00 53.59 252 GLN A CA 1
ATOM 1897 C C . GLN A 1 252 ? 8.935 -6.805 -38.912 1.00 53.59 252 GLN A C 1
ATOM 1899 O O . GLN A 1 252 ? 8.884 -7.782 -39.667 1.00 53.59 252 GLN A O 1
ATOM 1904 N N . PRO A 1 253 ? 8.391 -5.620 -39.242 1.00 47.22 253 PRO A N 1
ATOM 1905 C CA . PRO A 1 253 ? 7.907 -5.379 -40.591 1.00 47.22 253 PRO A CA 1
ATOM 1906 C C . PRO A 1 253 ? 9.073 -5.611 -41.552 1.00 47.22 253 PRO A C 1
ATOM 1908 O O . PRO A 1 253 ? 10.163 -5.071 -41.353 1.00 47.22 253 PRO A O 1
ATOM 1911 N N . ALA A 1 254 ? 8.853 -6.469 -42.550 1.00 45.62 254 ALA A N 1
ATOM 1912 C CA . ALA A 1 254 ? 9.830 -6.708 -43.599 1.00 45.62 254 ALA A CA 1
ATOM 1913 C C . ALA A 1 254 ? 10.208 -5.357 -44.214 1.00 45.62 254 ALA A C 1
ATOM 1915 O O . ALA A 1 254 ? 9.327 -4.597 -44.617 1.00 45.62 254 ALA A O 1
ATOM 1916 N N . ALA A 1 255 ? 11.504 -5.045 -44.227 1.00 51.06 255 ALA A N 1
ATOM 1917 C CA . ALA A 1 255 ? 12.004 -3.856 -44.893 1.00 51.06 255 ALA A CA 1
ATOM 1918 C C . ALA A 1 255 ? 11.645 -3.955 -46.385 1.00 51.06 255 ALA A C 1
ATOM 1920 O O . ALA A 1 255 ? 12.124 -4.856 -47.074 1.00 51.06 255 ALA A O 1
ATOM 1921 N N . THR A 1 256 ? 10.744 -3.082 -46.834 1.00 50.41 256 THR A N 1
ATOM 1922 C CA . THR A 1 256 ? 10.446 -2.820 -48.250 1.00 50.41 256 THR A CA 1
ATOM 1923 C C . THR A 1 256 ? 11.503 -1.932 -48.869 1.00 50.41 256 THR A C 1
ATOM 1925 O O . THR A 1 256 ? 11.867 -0.940 -48.194 1.00 50.41 256 THR A O 1
#

Sequence (256 aa):
MAYSVAARLLEARDTPSGAGGRHLTLFAPREHRTFHSRVGDTRLAADLPLGRATHLTGRFPPRRALGLYDGAGRQTTLAMLYLAVAHESPALVPLPAELAWVAELGEETAVDVTCAALDRAARRALDDDRWRLWTRVDQALAANQSNADWRLRDAARGLGRELRSVSLRGSLDGARHTLDALLVAAYEGHAPGTRVRAPGPPWSGLTGTVVGVRWPAAGPPSGYEVRFDADPAVRELGAGEVVPADQPAAPQPAAT

Organism: NCBI:txid624315

Radius of gyration: 19.49 Å; chains: 1; bounding box: 43×39×71 Å

pLDDT: mean 87.15, std 17.96, range [34.16, 98.75]

Secondary structure (DSSP, 8-state):
----HHHHHHHTT-SS-SS-HHHHHHHHHHHT--HHHHHHHHHHHHSTTHHHHHHHHHHS--BGGGTBS--TTHHHHHHHHHHHHHHH-GGGSPPHHHHHHHHHTT-HHHHHHHHHHHHHHHHHHTTS-HHHHHHHHHHHHHHHTT-SSHHHHHHHHHHHHHHHHHHHH--HHHHHHHHHHHHHGGGT---TT-EEE--STTSTT-EEEEEEEE--SSSS--EEEEEETT--SEEEEEGGG-EETTSPPPPPPP--